Protein AF-A0A8H7GHR0-F1 (afdb_monomer)

Foldseek 3Di:
DDDDDDDDDDPPPDDPDDPDPPPPPPDPVLVVVLCPDPLVVLVVQQCDADPPGHHLVVLLVVLLVCQFDALQQKKQQAQAPVCNPAFRIAGDPVNLVSLVVSQVVLQVSQQVLVVLPPPPDDDTQHLCLVCLLSVVNGHHNDVQSVGLSSNSSSVSSVLSVVVSVVSSVCNSVVDPPPDCSDQPVVLCVLSVDPPQDSQNNSLSCCQRPVVNVVVADPVLVVCSVVVHGVCVSDPDDPNNCVSDDDDDHDNQGWMWGADPVRDIDTHGPVVVVVVVVVVVPPPDDDDDDDDDDDDDDDDDDDDDDDDDDDDPDDDDDDDDDDDDDDDDDDDDDDDDDDDDDDDDDDDDDDDDDDDDDDDDD

Secondary structure (DSSP, 8-state):
--------------PPPPPPP------HHHHHHHHTSHHHHHHHHHHPPPSSS--HHHHHHHHHH--S--GGGEEE---BSS-TTS-SEEE-HHHHHHHHHHHHHHHHHHHHHHHTS----S-PPPSSGGGHHHHHHH-BS-HHHHHHHHHHHHHHHHHHHHHHHHHHHHHHH-----S--SPPGGGTGGGGSTT--HHHHHHHHHHH-HHHHTTS-HHHHHHHHTT--HHHHSPPPHHHHHHSPPPPPBSSPPEEEE-TTS-EEEE--GGGHHHHHHHHSSS----------PPPP-----------------------------PPP----------------------------PPP-

Radius of gyration: 32.8 Å; Cα contacts (8 Å, |Δi|>4): 295; chains: 1; bounding box: 57×98×116 Å

pLDDT: mean 77.43, std 23.08, range [30.78, 98.38]

Nearest PDB structures (foldseek):
  7s58-assembly1_H  TM=4.139E-01  e=6.964E+00  Homo sapiens

Sequence (361 aa):
MADSSTLKNLEVELAPPLPSPRCSTRSEGEKSVYALTVMADLHRNYHLSSDQDHSLNDRVVSFLSRQSLTPMDIIDRGIDVRDLGRPPYTLKKDLLDAAEDVVSSMQTTLDTAFDMLESGSEEAYAVDPRGIMLQRLKGSKSFYDIERAYDILLGRVGRAQAVFMRYISVYRDGVELRSPSWTDPAVYEPFKAESLGFDQAVDALYGGVPTLNRRLDERAKNRLRAGESLRQIIPSPLHLKSAFSPRMPEENPIERYYNNNGARINNRPPSFALEEEREVDIQQVEPRHARIADPPITPATSDPSHRWEDSASSYRHTWAPRSGSYSAPAENSTYYSLPTVLETTFCELAGSPVFGLFSSN

Solvent-accessible surface area (backbone atoms only — not comparable to full-atom values): 23454 Å² total; per-residue (Å²): 142,80,88,91,85,84,86,77,86,78,81,80,79,77,74,77,81,76,78,74,81,78,80,74,83,71,61,77,68,61,65,61,55,50,66,77,32,70,69,40,49,52,56,44,51,36,66,42,54,55,103,88,42,76,13,57,50,54,50,46,51,57,56,57,67,59,78,68,85,55,57,57,44,38,36,35,45,35,40,30,68,85,43,78,81,56,49,23,22,27,48,37,62,74,62,44,54,49,49,52,51,47,45,51,55,50,34,55,51,34,44,58,52,40,75,70,42,90,59,95,65,94,73,59,79,68,48,54,70,92,42,53,38,61,54,30,34,69,33,22,90,39,63,56,54,33,52,51,29,48,53,53,43,48,56,30,49,59,46,46,55,55,49,45,57,44,48,53,47,29,70,74,67,67,50,73,84,87,60,83,82,60,70,60,69,75,54,50,52,67,72,70,47,93,79,64,47,68,68,60,52,51,51,42,42,41,73,54,34,67,78,55,34,67,74,44,53,74,67,46,48,52,41,46,74,71,68,46,56,61,73,80,65,55,71,70,58,66,69,51,54,69,71,58,65,92,75,70,77,27,85,76,38,54,28,37,37,30,45,100,85,67,50,80,45,78,44,72,63,70,86,56,57,66,57,64,61,56,70,70,67,73,84,74,77,72,88,75,86,74,80,89,73,86,81,85,90,76,85,89,81,90,84,90,85,85,82,84,80,86,82,80,83,80,84,84,81,91,78,84,87,82,90,72,90,79,83,82,81,89,79,88,80,84,81,81,85,74,84,88,79,88,82,85,84,85,80,88,81,81,86,76,85,81,82,81,81,86,81,90,130

Mean predicted aligned error: 14.44 Å

Structure (mmCIF, N/CA/C/O backbone):
data_AF-A0A8H7GHR0-F1
#
_entry.id   AF-A0A8H7GHR0-F1
#
loop_
_atom_site.group_PDB
_atom_site.id
_atom_site.type_symbol
_atom_site.label_atom_id
_atom_site.label_alt_id
_atom_site.label_comp_id
_atom_site.label_asym_id
_atom_site.label_entity_id
_atom_site.label_seq_id
_atom_site.pdbx_PDB_ins_code
_atom_site.Cartn_x
_atom_site.Cartn_y
_atom_site.Cartn_z
_atom_site.occupancy
_atom_site.B_iso_or_equiv
_atom_site.auth_seq_id
_atom_site.auth_comp_id
_atom_site.auth_asym_id
_atom_site.auth_atom_id
_atom_site.pdbx_PDB_model_num
ATOM 1 N N . MET A 1 1 ? 27.472 -58.875 50.958 1.00 49.94 1 MET A N 1
ATOM 2 C CA . MET A 1 1 ? 27.077 -58.229 52.225 1.00 49.94 1 MET A CA 1
ATOM 3 C C . MET A 1 1 ? 27.572 -56.794 52.171 1.00 49.94 1 MET A C 1
ATOM 5 O O . MET A 1 1 ? 28.772 -56.588 52.269 1.00 49.94 1 MET A O 1
ATOM 9 N N . ALA A 1 2 ? 26.678 -55.855 51.868 1.00 40.31 2 ALA A N 1
ATOM 10 C CA . ALA A 1 2 ? 26.874 -54.408 51.960 1.00 40.31 2 ALA A CA 1
ATOM 11 C C . ALA A 1 2 ? 25.480 -53.764 51.955 1.00 40.31 2 ALA A C 1
ATOM 13 O O . ALA A 1 2 ? 24.579 -54.254 51.271 1.00 40.31 2 ALA A O 1
ATOM 14 N N . ASP A 1 3 ? 25.323 -52.751 52.795 1.00 42.88 3 ASP A N 1
ATOM 15 C CA . ASP A 1 3 ? 24.096 -52.431 53.508 1.00 42.88 3 ASP A CA 1
ATOM 16 C C . ASP A 1 3 ? 23.024 -51.673 52.725 1.00 42.88 3 ASP A C 1
ATOM 18 O O . ASP A 1 3 ? 23.274 -50.813 51.882 1.00 42.88 3 ASP A O 1
ATOM 22 N N . SER A 1 4 ? 21.793 -52.002 53.105 1.00 51.94 4 SER A N 1
ATOM 23 C CA . SER A 1 4 ? 20.531 -51.414 52.693 1.00 51.94 4 SER A CA 1
ATOM 24 C C . SER A 1 4 ? 20.036 -50.500 53.812 1.00 51.94 4 SER A C 1
ATOM 26 O O . SER A 1 4 ? 19.427 -50.993 54.755 1.00 51.94 4 SER A O 1
ATOM 28 N N . SER A 1 5 ? 20.254 -49.185 53.720 1.00 58.59 5 SER A N 1
ATOM 29 C CA . SER A 1 5 ? 19.519 -48.210 54.547 1.00 58.59 5 SER A CA 1
ATOM 30 C C . SER A 1 5 ? 19.848 -46.765 54.176 1.00 58.59 5 SER A C 1
ATOM 32 O O . SER A 1 5 ? 20.831 -46.229 54.677 1.00 58.59 5 SER A O 1
ATOM 34 N N . THR A 1 6 ? 19.023 -46.110 53.350 1.00 54.56 6 THR A N 1
ATOM 35 C CA . THR A 1 6 ? 18.549 -44.717 53.562 1.00 54.56 6 THR A CA 1
ATOM 36 C C . THR A 1 6 ? 17.600 -44.292 52.435 1.00 54.56 6 THR A C 1
ATOM 38 O O . THR A 1 6 ? 17.985 -43.610 51.491 1.00 54.56 6 THR A O 1
ATOM 41 N N . LEU A 1 7 ? 16.323 -44.666 52.542 1.00 48.41 7 LEU A N 1
ATOM 42 C CA . LEU A 1 7 ? 15.249 -43.948 51.854 1.00 48.41 7 LEU A CA 1
ATOM 43 C C . LEU A 1 7 ? 14.717 -42.894 52.826 1.00 48.41 7 LEU A C 1
ATOM 45 O O . LEU A 1 7 ? 14.069 -43.216 53.819 1.00 48.41 7 LEU A O 1
ATOM 49 N N . LYS A 1 8 ? 15.081 -41.635 52.573 1.00 57.00 8 LYS A N 1
ATOM 50 C CA . LYS A 1 8 ? 14.538 -40.471 53.274 1.00 57.00 8 LYS A CA 1
ATOM 51 C C . LYS A 1 8 ? 13.152 -40.171 52.708 1.00 57.00 8 LYS A C 1
ATOM 53 O O . LYS A 1 8 ? 13.007 -39.974 51.505 1.00 57.00 8 LYS A O 1
ATOM 58 N N . ASN A 1 9 ? 12.168 -40.136 53.599 1.00 53.62 9 ASN A N 1
ATOM 59 C CA . ASN A 1 9 ? 10.805 -39.694 53.338 1.00 53.62 9 ASN A CA 1
ATOM 60 C C . ASN A 1 9 ? 10.813 -38.239 52.844 1.00 53.62 9 ASN A C 1
ATOM 62 O O . ASN A 1 9 ? 11.191 -37.336 53.587 1.00 53.62 9 ASN A O 1
ATOM 66 N N . LEU A 1 10 ? 10.408 -38.028 51.591 1.00 56.75 10 LEU A N 1
ATOM 67 C CA . LEU A 1 10 ? 9.971 -36.731 51.084 1.00 56.75 10 LEU A CA 1
ATOM 68 C C . LEU A 1 10 ? 8.466 -36.636 51.352 1.00 56.75 10 LEU A C 1
ATOM 70 O O . LEU A 1 10 ? 7.660 -37.197 50.611 1.00 56.75 10 LEU A O 1
ATOM 74 N N . GLU A 1 11 ? 8.097 -35.967 52.443 1.00 55.28 11 GLU A N 1
ATOM 75 C CA . GLU A 1 11 ? 6.736 -35.468 52.635 1.00 55.28 11 GLU A CA 1
ATOM 76 C C . GLU A 1 11 ? 6.472 -34.407 51.563 1.00 55.28 11 GLU A C 1
ATOM 78 O O . GLU A 1 11 ? 7.067 -33.331 51.555 1.00 55.28 11 GLU A O 1
ATOM 83 N N . VAL A 1 12 ? 5.615 -34.753 50.604 1.00 62.69 12 VAL A N 1
ATOM 84 C CA . VAL A 1 12 ? 5.095 -33.828 49.600 1.00 62.69 12 VAL A CA 1
ATOM 85 C C . VAL A 1 12 ? 4.031 -32.978 50.288 1.00 62.69 12 VAL A C 1
ATOM 87 O O . VAL A 1 12 ? 2.898 -33.413 50.483 1.00 62.69 12 VAL A O 1
ATOM 90 N N . GLU A 1 13 ? 4.425 -31.775 50.695 1.00 64.50 13 GLU A N 1
ATOM 91 C CA . GLU A 1 13 ? 3.537 -30.731 51.201 1.00 64.50 13 GLU A CA 1
ATOM 92 C C . GLU A 1 13 ? 2.567 -30.320 50.076 1.00 64.50 13 GLU A C 1
ATOM 94 O O . GLU A 1 13 ? 2.941 -29.654 49.109 1.00 64.50 13 GLU A O 1
ATOM 99 N N . LEU A 1 14 ? 1.321 -30.807 50.151 1.00 66.62 14 LEU A N 1
ATOM 100 C CA . LEU A 1 14 ? 0.255 -30.472 49.207 1.00 66.62 14 LEU A CA 1
ATOM 101 C C . LEU A 1 14 ? -0.039 -28.969 49.292 1.00 66.62 14 LEU A C 1
ATOM 103 O O . LEU A 1 14 ? -0.566 -28.484 50.294 1.00 66.62 14 LEU A O 1
ATOM 107 N N . ALA A 1 15 ? 0.274 -28.244 48.218 1.00 72.94 15 ALA A N 1
ATOM 108 C CA . ALA A 1 15 ? -0.076 -26.839 48.073 1.00 72.94 15 ALA A CA 1
ATOM 109 C C . ALA A 1 15 ? -1.597 -26.628 48.256 1.00 72.94 15 ALA A C 1
ATOM 111 O O . ALA A 1 15 ? -2.392 -27.448 47.780 1.00 72.94 15 ALA A O 1
ATOM 112 N N . PRO A 1 16 ? -2.023 -25.542 48.928 1.00 76.38 16 PRO A N 1
ATOM 113 C CA . PRO A 1 16 ? -3.434 -25.260 49.154 1.00 76.38 16 PRO A CA 1
ATOM 114 C C . PRO A 1 16 ? -4.187 -25.122 47.819 1.00 76.38 16 PRO A C 1
ATOM 116 O O . PRO A 1 16 ? -3.632 -24.587 46.854 1.00 76.38 16 PRO A O 1
ATOM 119 N N . PRO A 1 17 ? -5.449 -25.587 47.746 1.00 74.81 17 PRO A N 1
ATOM 120 C CA . PRO A 1 17 ? -6.245 -25.517 46.530 1.00 74.81 17 PRO A CA 1
ATOM 121 C C . PRO A 1 17 ? -6.371 -24.062 46.077 1.00 74.81 17 PRO A C 1
ATOM 123 O O . PRO A 1 17 ? -6.768 -23.186 46.850 1.00 74.81 17 PRO A O 1
ATOM 126 N N . LEU A 1 18 ? -6.012 -23.815 44.815 1.00 77.62 18 LEU A N 1
ATOM 127 C CA . LEU A 1 18 ? -6.147 -22.505 44.190 1.00 77.62 18 LEU A CA 1
ATOM 128 C C . LEU A 1 18 ? -7.600 -22.022 44.336 1.00 77.62 18 LEU A C 1
ATOM 130 O O . LEU A 1 18 ? -8.525 -22.804 44.097 1.00 77.62 18 LEU A O 1
ATOM 134 N N . PRO A 1 19 ? -7.822 -20.755 44.730 1.00 72.50 19 PRO A N 1
ATOM 135 C CA . PRO A 1 19 ? -9.163 -20.215 44.863 1.00 72.50 19 PRO A CA 1
ATOM 136 C C . PRO A 1 19 ? -9.881 -20.326 43.519 1.00 72.50 19 PRO A C 1
ATOM 138 O O . PRO A 1 19 ? -9.361 -19.881 42.493 1.00 72.50 19 PRO A O 1
ATOM 141 N N . SER A 1 20 ? -11.075 -20.924 43.534 1.00 72.38 20 SER A N 1
ATOM 142 C CA . SER A 1 20 ? -11.920 -21.057 42.351 1.00 72.38 20 SER A CA 1
ATOM 143 C C . SER A 1 20 ? -12.050 -19.697 41.656 1.00 72.38 20 SER A C 1
ATOM 145 O O . SER A 1 20 ? -12.325 -18.702 42.341 1.00 72.38 20 SER A O 1
ATOM 147 N N . PRO A 1 21 ? -11.852 -19.620 40.326 1.00 65.56 21 PRO A N 1
ATOM 148 C CA . PRO A 1 21 ? -11.960 -18.367 39.596 1.00 65.56 21 PRO A CA 1
ATOM 149 C C . PRO A 1 21 ? -13.335 -17.765 39.878 1.00 65.56 21 PRO A C 1
ATOM 151 O O . PRO A 1 21 ? -14.366 -18.378 39.596 1.00 65.56 21 PRO A O 1
ATOM 154 N N . ARG A 1 22 ? -13.347 -16.582 40.505 1.00 55.72 22 ARG A N 1
ATOM 155 C CA . ARG A 1 22 ? -14.578 -15.843 40.783 1.00 55.72 22 ARG A CA 1
ATOM 156 C C . ARG A 1 22 ? -15.251 -15.584 39.444 1.00 55.72 22 ARG A C 1
ATOM 158 O O . ARG A 1 22 ? -14.764 -14.782 38.650 1.00 55.72 22 ARG A O 1
ATOM 165 N N . CYS A 1 23 ? -16.342 -16.299 39.192 1.00 48.44 23 CYS A N 1
ATOM 166 C CA . CYS A 1 23 ? -17.194 -16.076 38.040 1.00 48.44 23 CYS A CA 1
ATOM 167 C C . CYS A 1 23 ? -17.790 -14.674 38.205 1.00 48.44 23 CYS A C 1
ATOM 169 O O . CYS A 1 23 ? -18.690 -14.453 39.012 1.00 48.44 23 CYS A O 1
ATOM 171 N N . SER A 1 24 ? -17.177 -13.703 37.532 1.00 55.28 24 SER A N 1
ATOM 172 C CA . SER A 1 24 ? -17.648 -12.329 37.473 1.00 55.28 24 SER A CA 1
ATOM 173 C C . SER A 1 24 ? -19.034 -12.343 36.841 1.00 55.28 24 SER A C 1
ATOM 175 O O . SER A 1 24 ? -19.175 -12.587 35.642 1.00 55.28 24 SER A O 1
ATOM 177 N N . THR A 1 25 ? -20.063 -12.096 37.647 1.00 52.25 25 THR A N 1
ATOM 178 C CA . THR A 1 25 ? -21.410 -11.761 37.182 1.00 52.25 25 THR A CA 1
ATOM 179 C C . THR A 1 25 ? -21.362 -10.357 36.576 1.00 52.25 25 THR A C 1
ATOM 181 O O . THR A 1 25 ? -21.858 -9.392 37.155 1.00 52.25 25 THR A O 1
ATOM 184 N N . ARG A 1 26 ? -20.671 -10.214 35.442 1.00 53.09 26 ARG A N 1
ATOM 185 C CA . ARG A 1 26 ? -20.663 -8.985 34.649 1.00 53.09 26 ARG A CA 1
ATOM 186 C C . ARG A 1 26 ? -22.063 -8.854 34.051 1.00 53.09 26 ARG A C 1
ATOM 188 O O . ARG A 1 26 ? -22.519 -9.766 33.363 1.00 53.09 26 ARG A O 1
ATOM 195 N N . SER A 1 27 ? -22.759 -7.783 34.422 1.00 53.62 27 SER A N 1
ATOM 196 C CA . SER A 1 27 ? -24.195 -7.617 34.200 1.00 53.62 27 SER A CA 1
ATOM 197 C C . SER A 1 27 ? -24.566 -7.767 32.719 1.00 53.62 27 SER A C 1
ATOM 199 O O . SER A 1 27 ? -23.938 -7.179 31.839 1.00 53.62 27 SER A O 1
ATOM 201 N N . GLU A 1 28 ? -25.600 -8.552 32.420 1.00 56.69 28 GLU A N 1
ATOM 202 C CA . GLU A 1 28 ? -26.120 -8.705 31.053 1.00 56.69 28 GLU A CA 1
ATOM 203 C C . GLU A 1 28 ? -26.659 -7.381 30.475 1.00 56.69 28 GLU A C 1
ATOM 205 O O . GLU A 1 28 ? -26.733 -7.228 29.256 1.00 56.69 28 GLU A O 1
ATOM 210 N N . GLY A 1 29 ? -26.946 -6.391 31.332 1.00 60.38 29 GLY A N 1
ATOM 211 C CA . GLY A 1 29 ? -27.416 -5.062 30.938 1.00 60.38 29 GLY A CA 1
ATOM 212 C C . GLY A 1 29 ? -26.405 -4.247 30.123 1.00 60.38 29 GLY A C 1
ATOM 213 O O . GLY A 1 29 ? -26.806 -3.542 29.203 1.00 60.38 29 GLY A O 1
ATOM 214 N N . GLU A 1 30 ? -25.098 -4.381 30.374 1.00 60.69 30 GLU A N 1
ATOM 215 C CA . GLU A 1 30 ? -24.066 -3.600 29.661 1.00 60.69 30 GLU A CA 1
ATOM 216 C C . GLU A 1 30 ? -23.875 -4.048 28.203 1.00 60.69 30 GLU A C 1
ATOM 218 O O . GLU A 1 30 ? -23.633 -3.226 27.318 1.00 60.69 30 GLU A O 1
ATOM 223 N N . LYS A 1 31 ? -24.046 -5.346 27.908 1.00 63.62 31 LYS A N 1
ATOM 224 C CA . LYS A 1 31 ? -23.911 -5.877 26.537 1.00 63.62 31 LYS A CA 1
ATOM 225 C C . LYS A 1 31 ? -25.009 -5.361 25.604 1.00 63.62 31 LYS A C 1
ATOM 227 O O . LYS A 1 31 ? -24.761 -5.189 24.412 1.00 63.62 31 LYS A O 1
ATOM 232 N N . SER A 1 32 ? -26.195 -5.085 26.149 1.00 67.50 32 SER A N 1
ATOM 233 C CA . SER A 1 32 ? -27.311 -4.518 25.389 1.00 67.50 32 SER A CA 1
ATOM 234 C C . SER A 1 32 ? -27.055 -3.073 24.956 1.00 67.50 32 SER A C 1
ATOM 236 O O . SER A 1 32 ? -27.596 -2.655 23.936 1.00 67.50 32 SER A O 1
ATOM 238 N N . VAL A 1 33 ? -26.247 -2.310 25.701 1.00 85.12 33 VAL A N 1
ATOM 239 C CA . VAL A 1 33 ? -25.999 -0.893 25.396 1.00 85.12 33 VAL A CA 1
ATOM 240 C C . VAL A 1 33 ? -25.075 -0.755 24.191 1.00 85.12 33 VAL A C 1
ATOM 242 O O . VAL A 1 33 ? -25.398 -0.004 23.277 1.00 85.12 33 VAL A O 1
ATOM 245 N N . TYR A 1 34 ? -23.984 -1.531 24.125 1.00 89.31 34 TYR A N 1
ATOM 246 C CA . TYR A 1 34 ? -23.051 -1.482 22.990 1.00 89.31 34 TYR A CA 1
ATOM 247 C C . TYR A 1 34 ? -23.744 -1.790 21.662 1.00 89.31 34 TYR A C 1
ATOM 249 O O . TYR A 1 34 ? -23.517 -1.077 20.690 1.00 89.31 34 TYR A O 1
ATOM 257 N N . ALA A 1 35 ? -24.610 -2.808 21.617 1.00 91.31 35 ALA A N 1
ATOM 258 C CA . ALA A 1 35 ? -25.267 -3.246 20.384 1.00 91.31 35 ALA A CA 1
ATOM 259 C C . ALA A 1 35 ? -26.042 -2.124 19.669 1.00 91.31 35 ALA A C 1
ATOM 261 O O . ALA A 1 35 ? -26.171 -2.179 18.450 1.00 91.31 35 ALA A O 1
ATOM 262 N N . LEU A 1 36 ? -26.508 -1.112 20.408 1.00 93.50 36 LEU A N 1
ATOM 263 C CA . LEU A 1 36 ? -27.270 0.032 19.900 1.00 93.50 36 LEU A CA 1
ATOM 264 C C . LEU A 1 36 ? -26.395 1.255 19.560 1.00 93.50 36 LEU A C 1
ATOM 266 O O . LEU A 1 36 ? -26.925 2.309 19.223 1.00 93.50 36 LEU A O 1
ATOM 270 N N . THR A 1 37 ? -25.070 1.149 19.687 1.00 95.06 37 THR A N 1
ATOM 271 C CA . THR A 1 37 ? -24.136 2.253 19.414 1.00 95.06 37 THR A CA 1
ATOM 272 C C . THR A 1 37 ? -23.699 2.294 17.953 1.00 95.06 37 THR A C 1
ATOM 274 O O . THR A 1 37 ? -23.614 1.262 17.286 1.00 95.06 37 THR A O 1
ATOM 277 N N . VAL A 1 38 ? -23.296 3.482 17.491 1.00 95.75 38 VAL A N 1
ATOM 278 C CA . VAL A 1 38 ? -22.744 3.673 16.139 1.00 95.75 38 VAL A CA 1
ATOM 279 C C . VAL A 1 38 ? -21.464 2.852 15.931 1.00 95.75 38 VAL A C 1
ATOM 281 O O . VAL A 1 38 ? -21.242 2.318 14.849 1.00 95.75 38 VAL A O 1
ATOM 284 N N . MET A 1 39 ? -20.652 2.656 16.977 1.00 96.06 39 MET A N 1
ATOM 285 C CA . MET A 1 39 ? -19.475 1.781 16.917 1.00 96.06 39 MET A CA 1
ATOM 286 C C . MET A 1 39 ? -19.864 0.315 16.659 1.00 96.06 39 MET A C 1
ATOM 288 O O . MET A 1 39 ? -19.162 -0.398 15.941 1.00 96.06 39 MET A O 1
ATOM 292 N N . ALA A 1 40 ? -20.982 -0.160 17.220 1.00 96.19 40 ALA A N 1
ATOM 293 C CA . ALA A 1 40 ? -21.483 -1.502 16.934 1.00 96.19 40 ALA A CA 1
ATOM 294 C C . ALA A 1 40 ? -22.076 -1.625 15.528 1.00 96.19 40 ALA A C 1
ATOM 296 O O . ALA A 1 40 ? -21.934 -2.683 14.918 1.00 96.19 40 ALA A O 1
ATOM 297 N N . ASP A 1 41 ? -22.718 -0.578 15.005 1.00 96.75 41 ASP A N 1
ATOM 298 C CA . ASP A 1 41 ? -23.144 -0.534 13.600 1.00 96.75 41 ASP A CA 1
ATOM 299 C C . ASP A 1 41 ? -21.936 -0.564 12.658 1.00 96.75 41 ASP A C 1
ATOM 301 O O . ASP A 1 41 ? -21.905 -1.363 11.728 1.00 96.75 41 ASP A O 1
ATOM 305 N N . LEU A 1 42 ? -20.897 0.226 12.939 1.00 96.94 42 LEU A N 1
ATOM 306 C CA . LEU A 1 42 ? -19.658 0.248 12.161 1.00 96.94 42 LEU A CA 1
ATOM 307 C C . LEU A 1 42 ? -18.962 -1.119 12.159 1.00 96.94 42 LEU A C 1
ATOM 309 O O . LEU A 1 42 ? -18.565 -1.618 11.108 1.00 96.94 42 LEU A O 1
ATOM 313 N N . HIS A 1 43 ? -18.858 -1.761 13.325 1.00 97.25 43 HIS A N 1
ATOM 314 C CA . HIS A 1 43 ? -18.305 -3.109 13.444 1.00 97.25 43 HIS A CA 1
ATOM 315 C C . HIS A 1 43 ? -19.148 -4.150 12.693 1.00 97.25 43 HIS A C 1
ATOM 317 O O . HIS A 1 43 ? -18.594 -5.036 12.044 1.00 97.25 43 HIS A O 1
ATOM 323 N N . ARG A 1 44 ? -20.481 -4.036 12.724 1.00 96.31 44 ARG A N 1
ATOM 324 C CA . ARG A 1 44 ? -21.361 -4.886 11.914 1.00 96.31 44 ARG A CA 1
ATOM 325 C C . ARG A 1 44 ? -21.134 -4.648 10.424 1.00 96.31 44 ARG A C 1
ATOM 327 O O . ARG A 1 44 ? -20.885 -5.611 9.714 1.00 96.31 44 ARG A O 1
ATOM 334 N N . ASN A 1 45 ? -21.121 -3.401 9.964 1.00 95.56 45 ASN A N 1
ATOM 335 C CA . ASN A 1 45 ? -20.883 -3.045 8.560 1.00 95.56 45 ASN A CA 1
ATOM 336 C C . ASN A 1 45 ? -19.514 -3.516 8.051 1.00 95.56 45 ASN A C 1
ATOM 338 O O . ASN A 1 45 ? -19.383 -3.878 6.888 1.00 95.56 45 ASN A O 1
ATOM 342 N N . TYR A 1 46 ? -18.502 -3.572 8.919 1.00 96.94 46 TYR A N 1
ATOM 343 C CA . TYR A 1 46 ? -17.204 -4.150 8.577 1.00 96.94 46 TYR A CA 1
ATOM 344 C C . TYR A 1 46 ? -17.300 -5.638 8.181 1.00 96.94 46 TYR A C 1
ATOM 346 O O . TYR A 1 46 ? -16.579 -6.085 7.287 1.00 96.94 46 TYR A O 1
ATOM 354 N N . HIS A 1 47 ? -18.201 -6.393 8.820 1.00 97.06 47 HIS A N 1
ATOM 355 C CA . HIS A 1 47 ? -18.403 -7.830 8.597 1.00 97.06 47 HIS A CA 1
ATOM 356 C C . HIS A 1 47 ? -19.573 -8.177 7.671 1.00 97.06 47 HIS A C 1
ATOM 358 O O . HIS A 1 47 ? -19.610 -9.283 7.137 1.00 97.06 47 HIS A O 1
ATOM 364 N N . LEU A 1 48 ? -20.536 -7.277 7.492 1.00 94.25 48 LEU A N 1
ATOM 365 C CA . LEU A 1 48 ? -21.690 -7.504 6.633 1.00 94.25 48 LEU A CA 1
ATOM 366 C C . LEU A 1 48 ? -21.331 -7.195 5.178 1.00 94.25 48 LEU A C 1
ATOM 368 O O . LEU A 1 48 ? -20.740 -6.164 4.865 1.00 94.25 48 LEU A O 1
ATOM 372 N N . SER A 1 49 ? -21.694 -8.109 4.284 1.00 84.25 49 SER A N 1
ATOM 373 C CA . SER A 1 49 ? -21.704 -7.872 2.843 1.00 84.25 49 SER A CA 1
ATOM 374 C C . SER A 1 49 ? -22.907 -7.005 2.474 1.00 84.25 49 SER A C 1
ATOM 376 O O . SER A 1 49 ? -23.996 -7.213 3.015 1.00 84.25 49 SER A O 1
ATOM 378 N N . SER A 1 50 ? -22.736 -6.072 1.535 1.00 81.19 50 SER A N 1
ATOM 379 C CA . SER A 1 50 ? -23.891 -5.515 0.822 1.00 81.19 50 SER A CA 1
ATOM 380 C C . SER A 1 50 ? -24.407 -6.583 -0.156 1.00 81.19 50 SER A C 1
ATOM 382 O O . SER A 1 50 ? -23.677 -7.513 -0.497 1.00 81.19 50 SER A O 1
ATOM 384 N N . ASP A 1 51 ? -25.651 -6.482 -0.626 1.00 69.06 51 ASP A N 1
ATOM 385 C CA . ASP A 1 51 ? -26.262 -7.506 -1.495 1.00 69.06 51 ASP A CA 1
ATOM 386 C C . ASP A 1 51 ? -25.488 -7.779 -2.806 1.00 69.06 51 ASP A C 1
ATOM 388 O O . ASP A 1 51 ? -25.761 -8.778 -3.474 1.00 69.06 51 ASP A O 1
ATOM 392 N N . GLN A 1 52 ? -24.528 -6.922 -3.185 1.00 69.69 52 GLN A N 1
ATOM 393 C CA . GLN A 1 52 ? -23.666 -7.123 -4.358 1.00 69.69 52 GLN A CA 1
ATOM 394 C C . GLN A 1 52 ? -22.158 -7.065 -4.077 1.00 69.69 52 GLN A C 1
ATOM 396 O O . GLN A 1 52 ? -21.389 -7.513 -4.928 1.00 69.69 52 GLN A O 1
ATOM 401 N N . ASP A 1 53 ? -21.727 -6.608 -2.898 1.00 83.81 53 ASP A N 1
ATOM 402 C CA . ASP A 1 53 ? -20.309 -6.465 -2.569 1.00 83.81 53 ASP A CA 1
ATOM 403 C C . ASP A 1 53 ? -19.911 -7.344 -1.382 1.00 83.81 53 ASP A C 1
ATOM 405 O O . ASP A 1 53 ? -20.591 -7.420 -0.356 1.00 83.81 53 ASP A O 1
ATOM 409 N N . HIS A 1 54 ? -18.740 -7.971 -1.494 1.00 93.44 54 HIS A N 1
ATOM 410 C CA . HIS A 1 54 ? -18.089 -8.635 -0.368 1.00 93.44 54 HIS A CA 1
ATOM 411 C C . HIS A 1 54 ? -17.921 -7.670 0.816 1.00 93.44 54 HIS A C 1
ATOM 413 O O . HIS A 1 54 ? -17.644 -6.479 0.627 1.00 93.44 54 HIS A O 1
ATOM 419 N N . SER A 1 55 ? -18.034 -8.188 2.046 1.00 96.44 55 SER A N 1
ATOM 420 C CA . SER A 1 55 ? -17.808 -7.373 3.245 1.00 96.44 55 SER A CA 1
ATOM 421 C C . SER A 1 55 ? -16.417 -6.728 3.206 1.00 96.44 55 SER A C 1
ATOM 423 O O . SER A 1 55 ? -15.491 -7.241 2.565 1.00 96.44 55 SER A O 1
ATOM 425 N N . LEU A 1 56 ? -16.234 -5.590 3.883 1.00 97.00 56 LEU A N 1
ATOM 426 C CA . LEU A 1 56 ? -14.907 -4.965 3.950 1.00 97.00 56 LEU A CA 1
ATOM 427 C C . LEU A 1 56 ? -13.879 -5.927 4.565 1.00 97.00 56 LEU A C 1
ATOM 429 O O . LEU A 1 56 ? -12.755 -6.017 4.074 1.00 97.00 56 LEU A O 1
ATOM 433 N N . ASN A 1 57 ? -14.275 -6.700 5.577 1.00 97.56 57 ASN A N 1
ATOM 434 C CA . ASN A 1 57 ? -13.448 -7.759 6.139 1.00 97.56 57 ASN A CA 1
ATOM 435 C C . ASN A 1 57 ? -13.017 -8.791 5.084 1.00 97.56 57 ASN A C 1
ATOM 437 O O . ASN A 1 57 ? -11.832 -9.100 4.997 1.00 97.56 57 ASN A O 1
ATOM 441 N N . ASP A 1 58 ? -13.937 -9.291 4.256 1.00 97.38 58 ASP A N 1
ATOM 442 C CA . ASP A 1 58 ? -13.611 -10.286 3.227 1.00 97.38 58 ASP A CA 1
ATOM 443 C C . ASP A 1 58 ? -12.683 -9.713 2.155 1.00 97.38 58 ASP A C 1
ATOM 445 O O . ASP A 1 58 ? -11.739 -10.382 1.734 1.00 97.38 58 ASP A O 1
ATOM 449 N N . ARG A 1 59 ? -12.897 -8.455 1.750 1.00 97.25 59 ARG A N 1
ATOM 450 C CA . ARG A 1 59 ? -12.011 -7.749 0.810 1.00 97.25 59 ARG A CA 1
ATOM 451 C C . ARG A 1 59 ? -10.610 -7.569 1.390 1.00 97.25 59 ARG A C 1
ATOM 453 O O . ARG A 1 59 ? -9.630 -7.861 0.708 1.00 97.25 59 ARG A O 1
ATOM 460 N N . VAL A 1 60 ? -10.503 -7.174 2.660 1.00 97.75 60 VAL A N 1
ATOM 461 C CA . VAL A 1 60 ? -9.225 -7.074 3.384 1.00 97.75 60 VAL A CA 1
ATOM 462 C C . VAL A 1 60 ? -8.537 -8.435 3.465 1.00 97.75 60 VAL A C 1
ATOM 464 O O . VAL A 1 60 ? -7.362 -8.539 3.129 1.00 97.75 60 VAL A O 1
ATOM 467 N N . VAL A 1 61 ? -9.249 -9.491 3.863 1.00 97.50 61 VAL A N 1
ATOM 468 C CA . VAL A 1 61 ? -8.693 -10.851 3.966 1.00 97.50 61 VAL A CA 1
ATOM 469 C C . VAL A 1 61 ? -8.243 -11.365 2.598 1.00 97.50 61 VAL A C 1
ATOM 471 O O . VAL A 1 61 ? -7.136 -11.890 2.476 1.00 97.50 61 VAL A O 1
ATOM 474 N N . SER A 1 62 ? -9.053 -11.165 1.558 1.00 97.00 62 SER A N 1
ATOM 475 C CA . SER A 1 62 ? -8.711 -11.486 0.170 1.00 97.00 62 SER A CA 1
ATOM 476 C C . SER A 1 62 ? -7.442 -10.753 -0.272 1.00 97.00 62 SER A C 1
ATOM 478 O O . SER A 1 62 ? -6.501 -11.385 -0.757 1.00 97.00 62 SER A O 1
ATOM 480 N N . PHE A 1 63 ? -7.346 -9.447 -0.014 1.00 97.44 63 PHE A N 1
ATOM 481 C CA . PHE A 1 63 ? -6.163 -8.652 -0.333 1.00 97.44 63 PHE A CA 1
ATOM 482 C C . PHE A 1 63 ? -4.915 -9.141 0.421 1.00 97.44 63 PHE A C 1
ATOM 484 O O . PHE A 1 63 ? -3.869 -9.365 -0.187 1.00 97.44 63 PHE A O 1
ATOM 491 N N . LEU A 1 64 ? -5.036 -9.406 1.725 1.00 97.38 64 LEU A N 1
ATOM 492 C CA . LEU A 1 64 ? -3.945 -9.909 2.566 1.00 97.38 64 LEU A CA 1
ATOM 493 C C . LEU A 1 64 ? -3.517 -11.343 2.224 1.00 97.38 64 LEU A C 1
ATOM 495 O O . LEU A 1 64 ? -2.365 -11.710 2.467 1.00 97.38 64 LEU A O 1
ATOM 499 N N . SER A 1 65 ? -4.403 -12.152 1.634 1.00 97.38 65 SER A N 1
ATOM 500 C CA . SER A 1 65 ? -4.062 -13.506 1.177 1.00 97.38 65 SER A CA 1
ATOM 501 C C . SER A 1 65 ? -3.002 -13.495 0.066 1.00 97.38 65 SER A C 1
ATOM 503 O O . SER A 1 65 ? -2.230 -14.446 -0.083 1.00 97.38 65 SER A O 1
ATOM 505 N N . ARG A 1 66 ? -2.896 -12.385 -0.676 1.00 95.50 66 ARG A N 1
ATOM 506 C CA . ARG A 1 66 ? -1.929 -12.188 -1.759 1.00 95.50 66 ARG A CA 1
ATOM 507 C C . ARG A 1 66 ? -0.605 -11.653 -1.218 1.00 95.50 66 ARG A C 1
ATOM 509 O O . ARG A 1 66 ? -0.252 -10.501 -1.450 1.00 95.50 66 ARG A O 1
ATOM 516 N N . GLN A 1 67 ? 0.143 -12.512 -0.527 1.00 94.44 67 GLN A N 1
ATOM 517 C CA . GLN A 1 67 ? 1.352 -12.140 0.227 1.00 94.44 67 GLN A CA 1
ATOM 518 C C . GLN A 1 67 ? 2.494 -11.533 -0.605 1.00 94.44 67 GLN A C 1
ATOM 520 O O . GLN A 1 67 ? 3.360 -10.863 -0.051 1.00 94.44 67 GLN A O 1
ATOM 525 N N . SER A 1 68 ? 2.549 -11.786 -1.916 1.00 96.12 68 SER A N 1
ATOM 526 C CA . SER A 1 68 ? 3.616 -11.265 -2.777 1.00 96.12 68 SER A CA 1
ATOM 527 C C . SER A 1 68 ? 3.135 -11.042 -4.205 1.00 96.12 68 SER A C 1
ATOM 529 O O . SER A 1 68 ? 2.192 -11.692 -4.660 1.00 96.12 68 SER A O 1
ATOM 531 N N . LEU A 1 69 ? 3.800 -10.125 -4.913 1.00 97.44 69 LEU A N 1
ATOM 532 C CA . LEU A 1 69 ? 3.548 -9.898 -6.331 1.00 97.44 69 LEU A CA 1
ATOM 533 C C . LEU A 1 69 ? 4.191 -10.987 -7.187 1.00 97.44 69 LEU A C 1
ATOM 535 O O . LEU A 1 69 ? 5.346 -11.389 -6.992 1.00 97.44 69 LEU A O 1
ATOM 539 N N . THR A 1 70 ? 3.447 -11.401 -8.203 1.00 97.38 70 THR A N 1
ATOM 540 C CA . THR A 1 70 ? 3.929 -12.257 -9.283 1.00 97.38 70 THR A CA 1
ATOM 541 C C . THR A 1 70 ? 4.210 -11.416 -10.534 1.00 97.38 70 THR A C 1
ATOM 543 O O . THR A 1 70 ? 3.734 -10.284 -10.643 1.00 97.38 70 THR A O 1
ATOM 546 N N . PRO A 1 71 ? 4.938 -11.942 -11.538 1.00 97.62 71 PRO A N 1
ATOM 547 C CA . PRO A 1 71 ? 5.110 -11.238 -12.808 1.00 97.62 71 PRO A CA 1
ATOM 548 C C . PRO A 1 71 ? 3.782 -10.950 -13.514 1.00 97.62 71 PRO A C 1
ATOM 550 O O . PRO A 1 71 ? 3.685 -9.999 -14.283 1.00 97.62 71 PRO A O 1
ATOM 553 N N . MET A 1 72 ? 2.747 -11.749 -13.238 1.00 97.56 72 MET A N 1
ATOM 554 C CA . MET A 1 72 ? 1.405 -11.543 -13.777 1.00 97.56 72 MET A CA 1
ATOM 555 C C . MET A 1 72 ? 0.738 -10.297 -13.214 1.00 97.56 72 MET A C 1
ATOM 557 O O . MET A 1 72 ? -0.214 -9.836 -13.821 1.00 97.56 72 MET A O 1
ATOM 561 N N . ASP A 1 73 ? 1.212 -9.734 -12.110 1.00 98.00 73 ASP A N 1
ATOM 562 C CA . ASP A 1 73 ? 0.571 -8.589 -11.463 1.00 98.00 73 ASP A CA 1
ATOM 563 C C . ASP A 1 73 ? 1.121 -7.243 -11.940 1.00 98.00 73 ASP A C 1
ATOM 565 O O . ASP A 1 73 ? 0.539 -6.203 -11.644 1.00 98.00 73 ASP A O 1
ATOM 569 N N . ILE A 1 74 ? 2.224 -7.251 -12.693 1.00 98.19 74 ILE A N 1
ATOM 570 C CA . ILE A 1 74 ? 2.947 -6.050 -13.116 1.00 98.19 74 ILE A CA 1
ATOM 571 C C . ILE A 1 74 ? 2.902 -5.934 -14.642 1.00 98.19 74 ILE A C 1
ATOM 573 O O . ILE A 1 74 ? 3.118 -6.905 -15.369 1.00 98.19 74 ILE A O 1
ATOM 577 N N . ILE A 1 75 ? 2.645 -4.721 -15.124 1.00 98.00 75 ILE A N 1
ATOM 578 C CA . ILE A 1 75 ? 2.723 -4.357 -16.539 1.00 98.00 75 ILE A CA 1
ATOM 579 C C . ILE A 1 75 ? 4.008 -3.550 -16.749 1.00 98.00 75 ILE A C 1
ATOM 581 O O . ILE A 1 75 ? 4.219 -2.524 -16.099 1.00 98.00 75 ILE A O 1
ATOM 585 N N . ASP A 1 76 ? 4.852 -4.007 -17.673 1.00 97.81 76 ASP A N 1
ATOM 586 C CA . ASP A 1 76 ? 6.039 -3.302 -18.163 1.00 97.81 76 ASP A CA 1
ATOM 587 C C . ASP A 1 76 ? 5.678 -2.556 -19.454 1.00 97.81 76 ASP A C 1
ATOM 589 O O . ASP A 1 76 ? 5.620 -3.129 -20.539 1.00 97.81 76 ASP A O 1
ATOM 593 N N . ARG A 1 77 ? 5.426 -1.257 -19.329 1.00 96.88 77 ARG A N 1
ATOM 594 C CA . ARG A 1 77 ? 5.103 -0.324 -20.413 1.00 96.88 77 ARG A CA 1
ATOM 595 C C . ARG A 1 77 ? 6.313 0.067 -21.265 1.00 96.88 77 ARG A C 1
ATOM 597 O O . ARG A 1 77 ? 6.129 0.767 -22.251 1.00 96.88 77 ARG A O 1
ATOM 604 N N . GLY A 1 78 ? 7.521 -0.371 -20.906 1.00 96.38 78 GLY A N 1
ATOM 605 C CA . GLY A 1 78 ? 8.774 0.059 -21.519 1.00 96.38 78 GLY A CA 1
ATOM 606 C C . GLY A 1 78 ? 9.141 1.510 -21.207 1.00 96.38 78 GLY A C 1
ATOM 607 O O . GLY A 1 78 ? 8.426 2.218 -20.503 1.00 96.38 78 GLY A O 1
ATOM 608 N N . ILE A 1 79 ? 10.307 1.934 -21.694 1.00 96.50 79 ILE A N 1
ATOM 609 C CA . ILE A 1 79 ? 10.822 3.293 -21.500 1.00 96.50 79 ILE A CA 1
ATOM 610 C C . ILE A 1 79 ? 10.591 4.057 -22.798 1.00 96.50 79 ILE A C 1
ATOM 612 O O . ILE A 1 79 ? 11.256 3.767 -23.787 1.00 96.50 79 ILE A O 1
ATOM 616 N N . ASP A 1 80 ? 9.665 5.010 -22.787 1.00 95.31 80 ASP A N 1
ATOM 617 C CA . ASP A 1 80 ? 9.353 5.843 -23.948 1.00 95.31 80 ASP A CA 1
ATOM 618 C C . ASP A 1 80 ? 10.316 7.038 -24.023 1.00 95.31 80 ASP A C 1
ATOM 620 O O . ASP A 1 80 ? 10.371 7.856 -23.104 1.00 95.31 80 ASP A O 1
ATOM 624 N N . VAL A 1 81 ? 11.091 7.160 -25.103 1.00 95.94 81 VAL A N 1
ATOM 625 C CA . VAL A 1 81 ? 11.968 8.333 -25.314 1.00 95.94 81 VAL A CA 1
ATOM 626 C C . VAL A 1 81 ? 11.184 9.624 -25.552 1.00 95.94 81 VAL A C 1
ATOM 628 O O . VAL A 1 81 ? 11.721 10.704 -25.309 1.00 95.94 81 VAL A O 1
ATOM 631 N N . ARG A 1 82 ? 9.938 9.527 -26.034 1.00 94.25 82 ARG A N 1
ATOM 632 C CA . ARG A 1 82 ? 9.066 10.672 -26.324 1.00 94.25 82 ARG A CA 1
ATOM 633 C C . ARG A 1 82 ? 8.363 11.171 -25.062 1.00 94.25 82 ARG A C 1
ATOM 635 O O . ARG A 1 82 ? 8.051 12.355 -24.973 1.00 94.25 82 ARG A O 1
ATOM 642 N N . ASP A 1 83 ? 8.174 10.294 -24.074 1.00 93.94 83 ASP A N 1
ATOM 643 C CA . ASP A 1 83 ? 7.578 10.613 -22.775 1.00 93.94 83 ASP A CA 1
ATOM 644 C C . ASP A 1 83 ? 8.366 9.977 -21.617 1.00 93.94 83 ASP A C 1
ATOM 646 O O . ASP A 1 83 ? 7.973 8.973 -21.019 1.00 93.94 83 ASP A O 1
ATOM 650 N N . LEU A 1 84 ? 9.479 10.619 -21.248 1.00 91.75 84 LEU A N 1
ATOM 651 C CA . LEU A 1 84 ? 10.291 10.228 -20.087 1.00 91.75 84 LEU A CA 1
ATOM 652 C C . LEU A 1 84 ? 9.556 10.403 -18.742 1.00 91.75 84 LEU A C 1
ATOM 654 O O . LEU A 1 84 ? 10.056 9.955 -17.703 1.00 91.75 84 LEU A O 1
ATOM 658 N N . GLY A 1 85 ? 8.406 11.088 -18.740 1.00 93.56 85 GLY A N 1
ATOM 659 C CA . GLY A 1 85 ? 7.548 11.254 -17.572 1.00 93.56 85 GLY A CA 1
ATOM 660 C C . GLY A 1 85 ? 6.689 10.020 -17.297 1.00 93.56 85 GLY A C 1
ATOM 661 O O . GLY A 1 85 ? 6.379 9.744 -16.133 1.00 93.56 85 GLY A O 1
ATOM 662 N N . ARG A 1 86 ? 6.350 9.241 -18.333 1.00 94.81 86 ARG A N 1
ATOM 663 C CA . ARG A 1 86 ? 5.548 8.021 -18.204 1.00 94.81 86 ARG A CA 1
ATOM 664 C C . ARG A 1 86 ? 6.322 6.933 -17.449 1.00 94.81 86 ARG A C 1
ATOM 666 O O . ARG A 1 86 ? 7.375 6.484 -17.902 1.00 94.81 86 ARG A O 1
ATOM 673 N N . PRO A 1 87 ? 5.808 6.444 -16.308 1.00 96.44 87 PRO A N 1
ATOM 674 C CA . PRO A 1 87 ? 6.479 5.388 -15.567 1.00 96.44 87 PRO A CA 1
ATOM 675 C C . PRO A 1 87 ? 6.420 4.048 -16.332 1.00 96.44 87 PRO A C 1
ATOM 677 O O . PRO A 1 87 ? 5.325 3.634 -16.736 1.00 96.44 87 PRO A O 1
ATOM 680 N N . PRO A 1 88 ? 7.561 3.345 -16.490 1.00 97.06 88 PRO A N 1
ATOM 681 C CA . PRO A 1 88 ? 7.656 2.084 -17.224 1.00 97.06 88 PRO A CA 1
ATOM 682 C C . PRO A 1 88 ? 6.948 0.919 -16.535 1.00 97.06 88 PRO A C 1
ATOM 684 O O . PRO A 1 88 ? 6.528 -0.005 -17.214 1.00 97.06 88 PRO A O 1
ATOM 687 N N . TYR A 1 89 ? 6.794 0.924 -15.211 1.00 98.06 89 TYR A N 1
ATOM 688 C CA . TYR A 1 89 ? 6.142 -0.172 -14.491 1.00 98.06 89 TYR A CA 1
ATOM 689 C C . TYR A 1 89 ? 4.876 0.316 -13.806 1.00 98.06 89 TYR A C 1
ATOM 691 O O . TYR A 1 89 ? 4.865 1.396 -13.223 1.00 98.06 89 TYR A O 1
ATOM 699 N N . THR A 1 90 ? 3.823 -0.491 -13.841 1.00 98.19 90 THR A N 1
ATOM 700 C CA . THR A 1 90 ? 2.563 -0.243 -13.132 1.00 98.19 90 THR A CA 1
ATOM 701 C C . THR A 1 90 ? 1.972 -1.567 -12.659 1.00 98.19 90 THR A C 1
ATOM 703 O O . THR A 1 90 ? 2.291 -2.625 -13.211 1.00 98.19 90 THR A O 1
ATOM 706 N N . LEU A 1 91 ? 1.109 -1.522 -11.653 1.00 98.06 91 LEU A N 1
ATOM 707 C CA . LEU A 1 91 ? 0.319 -2.675 -11.242 1.00 98.06 91 LEU A CA 1
ATOM 708 C C . LEU A 1 91 ? -0.835 -2.915 -12.233 1.00 98.06 91 LEU A C 1
ATOM 710 O O . LEU A 1 91 ? -1.353 -1.974 -12.839 1.00 98.06 91 LEU A O 1
ATOM 714 N N . LYS A 1 92 ? -1.257 -4.171 -12.416 1.00 97.50 92 LYS A N 1
ATOM 715 C CA . LYS A 1 92 ? -2.477 -4.475 -13.177 1.00 97.50 92 LYS A CA 1
ATOM 716 C C . LYS A 1 92 ? -3.678 -3.762 -12.559 1.00 97.50 92 LYS A C 1
ATOM 718 O O . LYS A 1 92 ? -3.812 -3.727 -11.338 1.00 97.50 92 LYS A O 1
ATOM 723 N N . LYS A 1 93 ? -4.562 -3.260 -13.428 1.00 97.00 93 LYS A N 1
ATOM 724 C CA . LYS A 1 93 ? -5.723 -2.451 -13.048 1.00 97.00 93 LYS A CA 1
ATOM 725 C C . LYS A 1 93 ? -6.577 -3.125 -11.972 1.00 97.00 93 LYS A C 1
ATOM 727 O O . LYS A 1 93 ? -6.756 -2.534 -10.924 1.00 97.00 93 LYS A O 1
ATOM 732 N N . ASP A 1 94 ? -6.982 -4.377 -12.167 1.00 97.00 94 ASP A N 1
ATOM 733 C CA . ASP A 1 94 ? -7.857 -5.076 -11.212 1.00 97.00 94 ASP A CA 1
ATOM 734 C C . ASP A 1 94 ? -7.268 -5.149 -9.790 1.00 97.00 94 ASP A C 1
ATOM 736 O O . ASP A 1 94 ? -7.980 -4.995 -8.803 1.00 97.00 94 ASP A O 1
ATOM 740 N N . LEU A 1 95 ? -5.951 -5.366 -9.670 1.00 97.50 95 LEU A N 1
ATOM 741 C CA . LEU A 1 95 ? -5.278 -5.409 -8.369 1.00 97.50 95 LEU A CA 1
ATOM 742 C C . LEU A 1 95 ? -5.069 -4.005 -7.787 1.00 97.50 95 LEU A C 1
ATOM 744 O O . LEU A 1 95 ? -5.122 -3.839 -6.571 1.00 97.50 95 LEU A O 1
ATOM 748 N N . LEU A 1 96 ? -4.821 -3.009 -8.637 1.00 98.12 96 LEU A N 1
ATOM 749 C CA . LEU A 1 96 ? -4.722 -1.615 -8.218 1.00 98.12 96 LEU A CA 1
ATOM 750 C C . LEU A 1 96 ? -6.065 -1.103 -7.689 1.00 98.12 96 LEU A C 1
ATOM 752 O O . LEU A 1 96 ? -6.098 -0.579 -6.582 1.00 98.12 96 LEU A O 1
ATOM 756 N N . ASP A 1 97 ? -7.149 -1.321 -8.433 1.00 97.94 97 ASP A N 1
ATOM 757 C CA . ASP A 1 97 ? -8.509 -0.928 -8.060 1.00 97.94 97 ASP A CA 1
ATOM 758 C C . ASP A 1 97 ? -8.900 -1.594 -6.725 1.00 97.94 97 ASP A C 1
ATOM 760 O O . ASP A 1 97 ? -9.385 -0.925 -5.814 1.00 97.94 97 ASP A O 1
ATOM 764 N N . ALA A 1 98 ? -8.587 -2.886 -6.549 1.00 97.44 98 ALA A N 1
ATOM 765 C CA . ALA A 1 98 ? -8.795 -3.588 -5.279 1.00 97.44 98 ALA A CA 1
ATOM 766 C C . ALA A 1 98 ? -7.967 -3.000 -4.120 1.00 97.44 98 ALA A C 1
ATOM 768 O O . ALA A 1 98 ? -8.457 -2.903 -2.994 1.00 97.44 98 ALA A O 1
ATOM 769 N N . ALA A 1 99 ? -6.714 -2.604 -4.370 1.00 98.19 99 ALA A N 1
ATOM 770 C CA . ALA A 1 99 ? -5.875 -1.971 -3.355 1.00 98.19 99 ALA A CA 1
ATOM 771 C C . ALA A 1 99 ? -6.423 -0.592 -2.949 1.00 98.19 99 ALA A C 1
ATOM 773 O O . ALA A 1 99 ? -6.485 -0.290 -1.760 1.00 98.19 99 ALA A O 1
ATOM 774 N N . GLU A 1 100 ? -6.835 0.235 -3.914 1.00 98.38 100 GLU A N 1
ATOM 775 C CA . GLU A 1 100 ? -7.423 1.556 -3.660 1.00 98.38 100 GLU A CA 1
ATOM 776 C C . GLU A 1 100 ? -8.725 1.458 -2.864 1.00 98.38 100 GLU A C 1
ATOM 778 O O . GLU A 1 100 ? -8.913 2.184 -1.884 1.00 98.38 100 GLU A O 1
ATOM 783 N N . ASP A 1 101 ? -9.597 0.532 -3.249 1.00 97.50 101 ASP A N 1
ATOM 784 C CA . ASP A 1 101 ? -10.868 0.273 -2.583 1.00 97.50 101 ASP A CA 1
ATOM 785 C C . ASP A 1 101 ? -10.671 -0.191 -1.129 1.00 97.50 101 ASP A C 1
ATOM 787 O O . ASP A 1 101 ? -11.257 0.379 -0.205 1.00 97.50 101 ASP A O 1
ATOM 791 N N . VAL A 1 102 ? -9.774 -1.155 -0.890 1.00 97.94 102 VAL A N 1
ATOM 792 C CA . VAL A 1 102 ? -9.461 -1.630 0.468 1.00 97.94 102 VAL A CA 1
ATOM 793 C C . VAL A 1 102 ? -8.846 -0.522 1.320 1.00 97.94 102 VAL A C 1
ATOM 795 O O . VAL A 1 102 ? -9.250 -0.343 2.469 1.00 97.94 102 VAL A O 1
ATOM 798 N N . VAL A 1 103 ? -7.879 0.229 0.786 1.00 98.19 103 VAL A N 1
ATOM 799 C CA . VAL A 1 103 ? -7.192 1.297 1.529 1.00 98.19 103 VAL A CA 1
ATOM 800 C C . VAL A 1 103 ? -8.157 2.420 1.889 1.00 98.19 103 VAL A C 1
ATOM 802 O O . VAL A 1 103 ? -8.190 2.828 3.049 1.00 98.19 103 VAL A O 1
ATOM 805 N N . SER A 1 104 ? -8.954 2.893 0.930 1.00 98.06 104 SER A N 1
ATOM 806 C CA . SER A 1 104 ? -9.931 3.962 1.161 1.00 98.06 104 SER A CA 1
ATOM 807 C C . SER A 1 104 ? -11.013 3.531 2.152 1.00 98.06 104 SER A C 1
ATOM 809 O O . SER A 1 104 ? -11.221 4.211 3.154 1.00 98.06 104 SER A O 1
ATOM 811 N N . SER A 1 105 ? -11.615 2.355 1.954 1.00 97.44 105 SER A N 1
ATOM 812 C CA . SER A 1 105 ? -12.652 1.818 2.843 1.00 97.44 105 SER A CA 1
ATOM 813 C C . SER A 1 105 ? -12.138 1.586 4.271 1.00 97.44 105 SER A C 1
ATOM 815 O O . SER A 1 105 ? -12.826 1.903 5.247 1.00 97.44 105 SER A O 1
ATOM 817 N N . MET A 1 106 ? -10.913 1.061 4.420 1.00 97.81 106 MET A N 1
ATOM 818 C CA . MET A 1 106 ? -10.286 0.888 5.734 1.00 97.81 106 MET A CA 1
ATOM 819 C C . MET A 1 106 ? -9.951 2.220 6.399 1.00 97.81 106 MET A C 1
ATOM 821 O O . MET A 1 106 ? -10.151 2.336 7.606 1.00 97.81 106 MET A O 1
ATOM 825 N N . GLN A 1 107 ? -9.472 3.213 5.645 1.00 97.38 107 GLN A N 1
ATOM 826 C CA . GLN A 1 107 ? -9.192 4.543 6.185 1.00 97.38 107 GLN A CA 1
ATOM 827 C C . GLN A 1 107 ? -10.475 5.190 6.715 1.00 97.38 107 GLN A C 1
ATOM 829 O O . GLN A 1 107 ? -10.520 5.558 7.882 1.00 97.38 107 GLN A O 1
ATOM 834 N N . THR A 1 108 ? -11.553 5.208 5.922 1.00 97.25 108 THR A N 1
ATOM 835 C CA . THR A 1 108 ? -12.852 5.747 6.356 1.00 97.25 108 THR A CA 1
ATOM 836 C C . THR A 1 108 ? -13.377 5.045 7.609 1.00 97.25 108 THR A C 1
ATOM 838 O O . THR A 1 108 ? -13.876 5.697 8.525 1.00 97.25 108 THR A O 1
ATOM 841 N N . THR A 1 109 ? -13.239 3.717 7.679 1.00 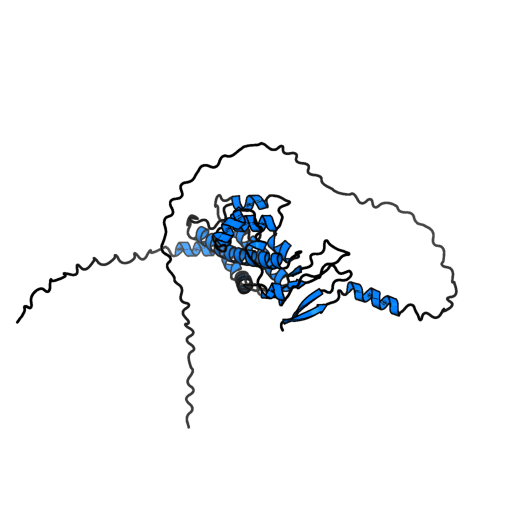96.94 109 THR A N 1
ATOM 842 C CA . THR A 1 109 ? -13.653 2.928 8.850 1.00 96.94 109 THR A CA 1
ATOM 843 C C . THR A 1 109 ? -12.835 3.293 10.091 1.00 96.94 109 THR A C 1
ATOM 845 O O . THR A 1 109 ? -13.392 3.427 11.179 1.00 96.94 109 THR A O 1
ATOM 848 N N . LEU A 1 110 ? -11.520 3.469 9.940 1.00 95.56 110 LEU A N 1
ATOM 849 C CA . LEU A 1 110 ? -10.629 3.859 11.030 1.00 95.56 110 LEU A CA 1
ATOM 850 C C . LEU A 1 110 ? -10.898 5.276 11.523 1.00 95.56 110 LEU A C 1
ATOM 852 O O . LEU A 1 110 ? -10.963 5.458 12.733 1.00 95.56 110 LEU A O 1
ATOM 856 N N . ASP A 1 111 ? -11.082 6.234 10.617 1.00 95.06 111 ASP A N 1
ATOM 857 C CA . ASP A 1 111 ? -11.383 7.628 10.956 1.00 95.06 111 ASP A CA 1
ATOM 858 C C . ASP A 1 111 ? -12.711 7.708 11.717 1.00 95.06 111 ASP A C 1
ATOM 860 O O . ASP A 1 111 ? -12.772 8.233 12.823 1.00 95.06 111 ASP A O 1
ATOM 864 N N . THR A 1 112 ? -13.750 7.044 11.197 1.00 95.81 112 THR A N 1
ATOM 865 C CA . THR A 1 112 ? -15.073 6.993 11.838 1.00 95.81 112 THR A CA 1
ATOM 866 C C . THR A 1 112 ? -15.010 6.347 13.225 1.00 95.81 112 THR A C 1
ATOM 868 O O . THR A 1 112 ? -15.646 6.816 14.166 1.00 95.81 112 THR A O 1
ATOM 871 N N . ALA A 1 113 ? -14.250 5.257 13.376 1.00 94.88 113 ALA A N 1
ATOM 872 C CA . ALA A 1 113 ? -14.065 4.606 14.670 1.00 94.88 113 ALA A CA 1
ATOM 873 C C . ALA A 1 113 ? -13.260 5.478 15.643 1.00 94.88 113 ALA A C 1
ATOM 875 O O . ALA A 1 113 ? -13.547 5.478 16.839 1.00 94.88 113 ALA A O 1
ATOM 876 N N . PHE A 1 114 ? -12.254 6.192 15.140 1.00 92.88 114 PHE A N 1
ATOM 877 C CA . PHE A 1 114 ? -11.404 7.077 15.922 1.00 92.88 114 PHE A CA 1
ATOM 878 C C . PHE A 1 114 ? -12.176 8.289 16.445 1.00 92.88 114 PHE A C 1
ATOM 880 O O . PHE A 1 114 ? -12.083 8.562 17.634 1.00 92.88 114 PHE A O 1
ATOM 887 N N . ASP A 1 115 ? -13.012 8.928 15.625 1.00 92.88 115 ASP A N 1
ATOM 888 C CA . ASP A 1 115 ? -13.842 10.076 16.028 1.00 92.88 115 ASP A CA 1
ATOM 889 C C . ASP A 1 115 ? -14.807 9.749 17.185 1.00 92.88 115 ASP A C 1
ATOM 891 O O . ASP A 1 115 ? -15.209 10.627 17.946 1.00 92.88 115 ASP A O 1
ATOM 895 N N . MET A 1 116 ? -15.188 8.475 17.340 1.00 93.69 116 MET A N 1
ATOM 896 C CA . MET A 1 116 ? -16.030 8.000 18.450 1.00 93.69 116 MET A CA 1
ATOM 897 C C . MET A 1 116 ? -15.246 7.722 19.732 1.00 93.69 116 MET A C 1
ATOM 899 O O . MET A 1 116 ? -15.838 7.603 20.807 1.00 93.69 116 MET A O 1
ATOM 903 N N . LEU A 1 117 ? -13.931 7.542 19.627 1.00 89.12 117 LEU A N 1
ATOM 904 C CA . LEU A 1 117 ? -13.060 7.470 20.781 1.00 89.12 117 LEU A CA 1
ATOM 905 C C . LEU A 1 117 ? -12.766 8.913 21.171 1.00 89.12 117 LEU A C 1
ATOM 907 O O . LEU A 1 117 ? -11.998 9.589 20.500 1.00 89.12 117 LEU A O 1
ATOM 911 N N . GLU A 1 118 ? -13.287 9.378 22.304 1.00 76.94 118 GLU A N 1
ATOM 912 C CA . GLU A 1 118 ? -12.880 10.651 22.930 1.00 76.94 118 GLU A CA 1
ATOM 913 C C . GLU A 1 118 ? -11.410 10.607 23.427 1.00 76.94 118 GLU A C 1
ATOM 915 O O . GLU A 1 118 ? -11.036 11.179 24.450 1.00 76.94 118 GLU A O 1
ATOM 920 N N . SER A 1 119 ? -10.552 9.848 22.744 1.00 64.81 119 SER A N 1
ATOM 921 C CA . SER A 1 119 ? -9.136 9.735 23.004 1.00 64.81 119 SER A CA 1
ATOM 922 C C . SER A 1 119 ? -8.475 11.044 22.602 1.00 64.81 119 SER A C 1
ATOM 924 O O . SER A 1 119 ? -8.564 11.435 21.446 1.00 64.81 119 SER A O 1
ATOM 926 N N . GLY A 1 120 ? -7.783 11.705 23.534 1.00 64.50 120 GLY A N 1
ATOM 927 C CA . GLY A 1 120 ? -7.008 12.935 23.296 1.00 64.50 120 GLY A CA 1
ATOM 928 C C . GLY A 1 120 ? -5.791 12.768 22.373 1.00 64.50 120 GLY A C 1
ATOM 929 O O . GLY A 1 120 ? -4.777 13.430 22.562 1.00 64.50 120 GLY A O 1
ATOM 930 N N . SER A 1 121 ? -5.864 11.835 21.429 1.00 69.75 121 SER A N 1
ATOM 931 C CA . SER A 1 121 ? -4.955 11.691 20.303 1.00 69.75 121 SER A CA 1
ATOM 932 C C . SER A 1 121 ? -5.301 12.691 19.223 1.00 69.75 121 SER A C 1
ATOM 934 O O . SER A 1 121 ? -6.466 13.030 19.040 1.00 69.75 121 SER A O 1
ATOM 936 N N . GLU A 1 122 ? -4.291 13.118 18.479 1.00 78.69 122 GLU A N 1
ATOM 937 C CA . GLU A 1 122 ? -4.472 14.114 17.428 1.00 78.69 122 GLU A CA 1
ATOM 938 C C . GLU A 1 122 ? -4.990 13.495 16.123 1.00 78.69 122 GLU A C 1
ATOM 940 O O . GLU A 1 122 ? -5.719 14.160 15.394 1.00 78.69 122 GLU A O 1
ATOM 945 N N . GLU A 1 123 ? -4.647 12.233 15.818 1.00 85.62 123 GLU A N 1
ATOM 946 C CA . GLU A 1 123 ? -4.934 11.633 14.506 1.00 85.62 123 GLU A CA 1
ATOM 947 C C . GLU A 1 123 ? -5.227 10.119 14.569 1.00 85.62 123 GLU A C 1
ATOM 949 O O . GLU A 1 123 ? -4.707 9.388 15.426 1.00 85.62 123 GLU A O 1
ATOM 954 N N . ALA A 1 124 ? -6.046 9.644 13.622 1.00 89.56 124 ALA A N 1
ATOM 955 C CA . ALA A 1 124 ? -6.317 8.228 13.384 1.00 89.56 124 ALA A CA 1
ATOM 956 C C . ALA A 1 124 ? -5.123 7.521 12.714 1.00 89.56 124 ALA A C 1
ATOM 958 O O . ALA A 1 124 ? -4.222 8.136 12.140 1.00 89.56 124 ALA A O 1
ATOM 959 N N . TYR A 1 125 ? -5.107 6.186 12.748 1.00 91.62 125 TYR A N 1
ATOM 960 C CA . TYR A 1 125 ? -4.086 5.422 12.027 1.00 91.62 125 TYR A CA 1
ATOM 961 C C . TYR A 1 125 ? -4.226 5.604 10.507 1.00 91.62 125 TYR A C 1
ATOM 963 O O . TYR A 1 125 ? -5.232 5.215 9.921 1.00 91.62 125 TYR A O 1
ATOM 971 N N . ALA A 1 126 ? -3.186 6.121 9.852 1.00 93.38 126 ALA A N 1
ATOM 972 C CA . ALA A 1 126 ? -3.155 6.255 8.397 1.00 93.38 126 ALA A CA 1
ATOM 973 C C . ALA A 1 126 ? -2.781 4.926 7.712 1.00 93.38 126 ALA A C 1
ATOM 975 O O . ALA A 1 126 ? -1.695 4.398 7.945 1.00 93.38 126 ALA A O 1
ATOM 976 N N . VAL A 1 127 ? -3.614 4.378 6.828 1.00 95.69 127 VAL A N 1
ATOM 977 C CA . VAL A 1 127 ? -3.313 3.128 6.100 1.00 95.69 127 VAL A CA 1
ATOM 978 C C . VAL A 1 127 ? -2.209 3.349 5.064 1.00 95.69 127 VAL A C 1
ATOM 980 O O . VAL A 1 127 ? -1.201 2.642 5.086 1.00 95.69 127 VAL A O 1
ATOM 983 N N . ASP A 1 128 ? -2.348 4.374 4.223 1.00 96.69 128 ASP A N 1
ATOM 984 C CA . ASP A 1 128 ? -1.345 4.818 3.247 1.00 96.69 128 ASP A CA 1
ATOM 985 C C . ASP A 1 128 ? -1.041 6.312 3.465 1.00 96.69 128 ASP A C 1
ATOM 987 O O . ASP A 1 128 ? -1.741 7.173 2.922 1.00 96.69 128 ASP A O 1
ATOM 991 N N . PRO A 1 129 ? -0.041 6.655 4.301 1.00 93.62 129 PRO A N 1
ATOM 992 C CA . PRO A 1 129 ? 0.306 8.041 4.590 1.00 93.62 129 PRO A CA 1
ATOM 993 C C . PRO A 1 129 ? 0.556 8.834 3.301 1.00 93.62 129 PRO A C 1
ATOM 995 O O . PRO A 1 129 ? 1.478 8.528 2.544 1.00 93.62 129 PRO A O 1
ATOM 998 N N . ARG A 1 130 ? -0.272 9.862 3.061 1.00 92.50 130 ARG A N 1
ATOM 999 C CA . ARG A 1 130 ? -0.251 10.722 1.857 1.00 92.50 130 ARG A CA 1
ATOM 1000 C C . ARG A 1 130 ? -0.490 9.990 0.525 1.00 92.50 130 ARG A C 1
ATOM 1002 O O . ARG A 1 130 ? -0.244 10.575 -0.526 1.00 92.50 130 ARG A O 1
ATOM 1009 N N . GLY A 1 131 ? -0.966 8.745 0.537 1.00 95.38 131 GLY A N 1
ATOM 1010 C CA . GLY A 1 131 ? -1.196 7.981 -0.693 1.00 95.38 131 GLY A CA 1
ATOM 1011 C C . GLY A 1 131 ? 0.092 7.583 -1.427 1.00 95.38 131 GLY A C 1
ATOM 1012 O O . GLY A 1 131 ? 0.061 7.344 -2.636 1.00 95.38 131 GLY A O 1
ATOM 1013 N N . ILE A 1 132 ? 1.241 7.577 -0.741 1.00 95.94 132 ILE A N 1
ATOM 1014 C CA . ILE A 1 132 ? 2.561 7.380 -1.356 1.00 95.94 132 ILE A CA 1
ATOM 1015 C C . ILE A 1 132 ? 2.685 5.979 -1.959 1.00 95.94 132 ILE A C 1
ATOM 1017 O O . ILE A 1 132 ? 3.281 5.814 -3.030 1.00 95.94 132 ILE A O 1
ATOM 1021 N N . MET A 1 133 ? 2.125 4.968 -1.295 1.00 97.62 133 MET A N 1
ATOM 1022 C CA . MET A 1 133 ? 2.216 3.581 -1.736 1.00 97.62 133 MET A CA 1
ATOM 1023 C C . MET A 1 133 ? 1.316 3.383 -2.951 1.00 97.62 133 MET A C 1
ATOM 1025 O O . MET A 1 133 ? 1.800 2.925 -3.984 1.00 97.62 133 MET A O 1
ATOM 1029 N N . LEU A 1 134 ? 0.051 3.806 -2.881 1.00 98.12 134 LEU A N 1
ATOM 1030 C CA . LEU A 1 134 ? -0.885 3.742 -4.005 1.00 98.12 134 LEU A CA 1
ATOM 1031 C C . LEU A 1 134 ? -0.378 4.534 -5.217 1.00 98.12 134 LEU A C 1
ATOM 1033 O O . LEU A 1 134 ? -0.420 4.033 -6.342 1.00 98.12 134 LEU A O 1
ATOM 1037 N N . GLN A 1 135 ? 0.176 5.733 -5.011 1.00 97.38 135 GLN A N 1
ATOM 1038 C CA . GLN A 1 135 ? 0.788 6.512 -6.090 1.00 97.38 135 GLN A CA 1
ATOM 1039 C C . GLN A 1 135 ? 1.944 5.748 -6.742 1.00 97.38 135 GLN A C 1
ATOM 1041 O O . GLN A 1 135 ? 2.078 5.757 -7.967 1.00 97.38 135 GLN A O 1
ATOM 1046 N N . ARG A 1 136 ? 2.766 5.054 -5.947 1.00 97.75 136 ARG A N 1
ATOM 1047 C CA . ARG A 1 136 ? 3.852 4.235 -6.487 1.00 97.75 136 ARG A CA 1
ATOM 1048 C C . ARG A 1 136 ? 3.322 3.038 -7.270 1.00 97.75 136 ARG A C 1
ATOM 1050 O O . ARG A 1 136 ? 3.856 2.766 -8.338 1.00 97.75 136 ARG A O 1
ATOM 1057 N N . LEU A 1 137 ? 2.265 2.373 -6.799 1.00 98.25 137 LEU A N 1
ATOM 1058 C CA . LEU A 1 137 ? 1.623 1.244 -7.489 1.00 98.25 137 LEU A CA 1
ATOM 1059 C C . LEU A 1 137 ? 0.994 1.646 -8.834 1.00 98.25 137 LEU A C 1
ATOM 1061 O O . LEU A 1 137 ? 1.063 0.874 -9.793 1.00 98.25 137 LEU A O 1
ATOM 1065 N N . LYS A 1 138 ? 0.462 2.872 -8.945 1.00 98.19 138 LYS A N 1
ATOM 1066 C CA . LYS A 1 138 ? -0.000 3.453 -10.222 1.00 98.19 138 LYS A CA 1
ATOM 1067 C C . LYS A 1 138 ? 1.118 3.566 -11.248 1.00 98.19 138 LYS A C 1
ATOM 1069 O O . LYS A 1 138 ? 0.871 3.442 -12.452 1.00 98.19 138 LYS A O 1
ATOM 1074 N N . GLY A 1 139 ? 2.346 3.795 -10.796 1.00 97.62 139 GLY A N 1
ATOM 1075 C CA . GLY A 1 139 ? 3.479 3.921 -11.687 1.00 97.62 139 GLY A CA 1
ATOM 1076 C C . GLY A 1 139 ? 4.809 4.109 -10.972 1.00 97.62 139 GLY A C 1
ATOM 1077 O O . GLY A 1 139 ? 4.965 5.001 -10.139 1.00 97.62 139 GLY A O 1
ATOM 1078 N N . SER A 1 140 ? 5.814 3.334 -11.378 1.00 97.44 140 SER A N 1
ATOM 1079 C CA . SER A 1 140 ? 7.195 3.561 -10.973 1.00 97.44 140 SER A CA 1
ATOM 1080 C C . SER A 1 140 ? 8.201 3.393 -12.111 1.00 97.44 140 SER A C 1
ATOM 1082 O O . SER A 1 140 ? 7.975 2.693 -13.097 1.00 97.44 140 SER A O 1
ATOM 1084 N N . LYS A 1 141 ? 9.374 4.007 -11.920 1.00 96.12 141 LYS A N 1
ATOM 1085 C CA . LYS A 1 141 ? 10.586 3.816 -12.732 1.00 96.12 141 LYS A CA 1
ATOM 1086 C C . LYS A 1 141 ? 11.205 2.431 -12.551 1.00 96.12 141 LYS A C 1
ATOM 1088 O O . LYS A 1 141 ? 12.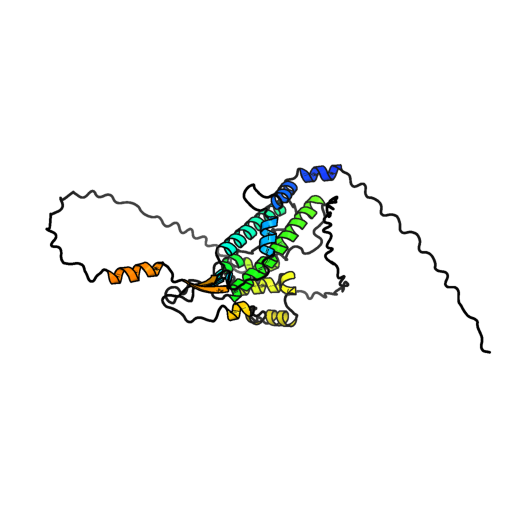069 2.029 -13.323 1.00 96.12 141 LYS A O 1
ATOM 1093 N N . SER A 1 142 ? 10.782 1.707 -11.521 1.00 95.88 142 SER A N 1
ATOM 1094 C CA . SER A 1 142 ? 11.402 0.468 -11.081 1.00 95.88 142 SER A CA 1
ATOM 1095 C C . SER A 1 142 ? 10.345 -0.483 -10.522 1.00 95.88 142 SER A C 1
ATOM 1097 O O . SER A 1 142 ? 9.578 -0.108 -9.638 1.00 95.88 142 SER A O 1
ATOM 1099 N N . PHE A 1 143 ? 10.334 -1.731 -11.002 1.00 95.88 143 PHE A N 1
ATOM 1100 C CA . PHE A 1 143 ? 9.456 -2.778 -10.465 1.00 95.88 143 PHE A CA 1
ATOM 1101 C C . PHE A 1 143 ? 9.762 -3.100 -8.991 1.00 95.88 143 PHE A C 1
ATOM 1103 O O . PHE A 1 143 ? 8.875 -3.552 -8.274 1.00 95.88 143 PHE A O 1
ATOM 1110 N N . TYR A 1 144 ? 10.991 -2.840 -8.521 1.00 96.00 144 TYR A N 1
ATOM 1111 C CA . TYR A 1 144 ? 11.341 -2.964 -7.101 1.00 96.00 144 TYR A CA 1
ATOM 1112 C C . TYR A 1 144 ? 10.492 -2.030 -6.240 1.00 96.00 144 TYR A C 1
ATOM 1114 O O . TYR A 1 144 ? 10.053 -2.410 -5.163 1.00 96.00 144 TYR A O 1
ATOM 1122 N N . ASP A 1 145 ? 10.219 -0.823 -6.726 1.00 96.69 145 ASP A N 1
ATOM 1123 C CA . ASP A 1 145 ? 9.473 0.165 -5.954 1.00 96.69 145 ASP A CA 1
ATOM 1124 C C . ASP A 1 145 ? 7.988 -0.219 -5.905 1.00 96.69 145 ASP A C 1
ATOM 1126 O O . ASP A 1 145 ? 7.338 0.014 -4.893 1.00 96.69 145 ASP A O 1
ATOM 1130 N N . ILE A 1 146 ? 7.471 -0.846 -6.973 1.00 97.88 146 ILE A N 1
ATOM 1131 C CA . ILE A 1 146 ? 6.121 -1.433 -7.013 1.00 97.88 146 ILE A CA 1
ATOM 1132 C C . ILE A 1 146 ? 6.006 -2.545 -5.967 1.00 97.88 146 ILE A C 1
ATOM 1134 O O . ILE A 1 146 ? 5.101 -2.529 -5.139 1.00 97.88 146 ILE A O 1
ATOM 1138 N N . GLU A 1 147 ? 6.947 -3.488 -5.971 1.00 97.12 147 GLU A N 1
ATOM 1139 C CA . GLU A 1 147 ? 6.972 -4.602 -5.020 1.00 97.12 147 GLU A CA 1
ATOM 1140 C C . GLU A 1 147 ? 7.112 -4.119 -3.573 1.00 97.12 147 GLU A C 1
ATOM 1142 O O . GLU A 1 147 ? 6.352 -4.543 -2.704 1.00 97.12 147 GLU A O 1
ATOM 1147 N N . ARG A 1 148 ? 8.020 -3.174 -3.318 1.00 96.69 148 ARG A N 1
ATOM 1148 C CA . ARG A 1 148 ? 8.213 -2.591 -1.990 1.00 96.69 148 ARG A CA 1
ATOM 1149 C C . ARG A 1 148 ? 6.979 -1.828 -1.514 1.00 96.69 148 ARG A C 1
ATOM 1151 O O . ARG A 1 148 ? 6.581 -1.997 -0.365 1.00 96.69 148 ARG A O 1
ATOM 1158 N N . ALA A 1 149 ? 6.378 -1.002 -2.373 1.00 97.75 149 ALA A N 1
ATOM 1159 C CA . ALA A 1 149 ? 5.149 -0.284 -2.046 1.00 97.75 149 ALA A CA 1
ATOM 1160 C C . ALA A 1 149 ? 4.023 -1.261 -1.690 1.00 97.75 149 ALA A C 1
ATOM 1162 O O . ALA A 1 149 ? 3.337 -1.054 -0.692 1.00 97.75 149 ALA A O 1
ATOM 1163 N N . TYR A 1 150 ? 3.885 -2.349 -2.452 1.00 98.12 150 TYR A N 1
ATOM 1164 C CA . TYR A 1 150 ? 2.891 -3.387 -2.206 1.00 98.12 150 TYR A CA 1
ATOM 1165 C C . TYR A 1 150 ? 3.126 -4.124 -0.877 1.00 98.12 150 TYR A C 1
ATOM 1167 O O . TYR A 1 150 ? 2.201 -4.242 -0.078 1.00 98.12 150 TYR A O 1
ATOM 1175 N N . ASP A 1 151 ? 4.359 -4.556 -0.590 1.00 97.12 151 ASP A N 1
ATOM 1176 C CA . ASP A 1 151 ? 4.710 -5.233 0.672 1.00 97.12 151 ASP A CA 1
ATOM 1177 C C . ASP A 1 151 ? 4.432 -4.353 1.903 1.00 97.12 151 ASP A C 1
ATOM 1179 O O . ASP A 1 151 ? 3.862 -4.804 2.904 1.00 97.12 151 ASP A O 1
ATOM 1183 N N . ILE A 1 152 ? 4.795 -3.068 1.825 1.00 96.69 152 ILE A N 1
ATOM 1184 C CA . ILE A 1 152 ? 4.500 -2.113 2.895 1.00 96.69 152 ILE A CA 1
ATOM 1185 C C . ILE A 1 152 ? 2.989 -1.945 3.046 1.00 96.69 152 ILE A C 1
ATOM 1187 O O . ILE A 1 152 ? 2.488 -1.992 4.171 1.00 96.69 152 ILE A O 1
ATOM 1191 N N . LEU A 1 153 ? 2.263 -1.782 1.937 1.00 97.88 153 LEU A N 1
ATOM 1192 C CA . LEU A 1 153 ? 0.817 -1.596 1.953 1.00 97.88 153 LEU A CA 1
ATOM 1193 C C . LEU A 1 153 ? 0.099 -2.796 2.580 1.00 97.88 153 LEU A C 1
ATOM 1195 O O . LEU A 1 153 ? -0.733 -2.598 3.460 1.00 97.88 153 LEU A O 1
ATOM 1199 N N . LEU A 1 154 ? 0.481 -4.030 2.230 1.00 97.62 154 LEU A N 1
ATOM 1200 C CA . LEU A 1 154 ? -0.035 -5.249 2.865 1.00 97.62 154 LEU A CA 1
ATOM 1201 C C . LEU A 1 154 ? 0.168 -5.231 4.383 1.00 97.62 154 LEU A C 1
ATOM 1203 O O . LEU A 1 154 ? -0.769 -5.459 5.151 1.00 97.62 154 LEU A O 1
ATOM 1207 N N . GLY A 1 155 ? 1.388 -4.923 4.834 1.00 96.00 155 GLY A N 1
ATOM 1208 C CA . GLY A 1 155 ? 1.696 -4.840 6.260 1.00 96.00 155 GLY A CA 1
ATOM 1209 C C . GLY A 1 155 ? 0.863 -3.779 6.985 1.00 96.00 155 GLY A C 1
ATOM 1210 O O . GLY A 1 155 ? 0.423 -4.003 8.116 1.00 96.00 155 GLY A O 1
ATOM 1211 N N . ARG A 1 156 ? 0.617 -2.636 6.335 1.00 95.94 156 ARG A N 1
ATOM 1212 C CA . ARG A 1 156 ? -0.189 -1.545 6.896 1.00 95.94 156 ARG A CA 1
ATOM 1213 C C . ARG A 1 156 ? -1.682 -1.851 6.896 1.00 95.94 156 ARG A C 1
ATOM 1215 O O . ARG A 1 156 ? -2.324 -1.571 7.900 1.00 95.94 156 ARG A O 1
ATOM 1222 N N . VAL A 1 157 ? -2.224 -2.495 5.862 1.00 97.56 157 VAL A N 1
ATOM 1223 C CA . VAL A 1 157 ? -3.624 -2.960 5.832 1.00 97.56 157 VAL A CA 1
ATOM 1224 C C . VAL A 1 157 ? -3.879 -3.996 6.932 1.00 97.56 157 VAL A C 1
ATOM 1226 O O . VAL A 1 157 ? -4.840 -3.869 7.689 1.00 97.56 157 VAL A O 1
ATOM 1229 N N . GLY A 1 158 ? -2.982 -4.970 7.114 1.00 96.19 158 GLY A N 1
ATOM 1230 C CA . GLY A 1 158 ? -3.110 -5.935 8.214 1.00 96.19 158 GLY A CA 1
ATOM 1231 C C . GLY A 1 158 ? -3.046 -5.262 9.589 1.00 96.19 158 GLY A C 1
ATOM 1232 O O . GLY A 1 158 ? -3.770 -5.625 10.519 1.00 96.19 158 GLY A O 1
ATOM 1233 N N . ARG A 1 159 ? -2.222 -4.215 9.727 1.00 94.62 159 ARG A N 1
ATOM 1234 C CA . ARG A 1 159 ? -2.168 -3.421 10.958 1.00 94.62 159 ARG A CA 1
ATOM 1235 C C . ARG A 1 159 ? -3.423 -2.574 11.159 1.00 94.62 159 ARG A C 1
ATOM 1237 O O . ARG A 1 159 ? -3.891 -2.503 12.290 1.00 94.62 159 ARG A O 1
ATOM 1244 N N . ALA A 1 160 ? -3.964 -1.982 10.101 1.00 95.31 160 ALA A N 1
ATOM 1245 C CA . ALA A 1 160 ? -5.205 -1.215 10.115 1.00 95.31 160 ALA A CA 1
ATOM 1246 C C . ALA A 1 160 ? -6.364 -2.053 10.668 1.00 95.31 160 ALA A C 1
ATOM 1248 O O . ALA A 1 160 ? -7.055 -1.613 11.582 1.00 95.31 160 ALA A O 1
ATOM 1249 N N . GLN A 1 161 ? -6.503 -3.301 10.210 1.00 96.69 161 GLN A N 1
ATOM 1250 C CA . GLN A 1 161 ? -7.494 -4.242 10.741 1.00 96.69 161 GLN A CA 1
ATOM 1251 C C . GLN A 1 161 ? -7.316 -4.479 12.251 1.00 96.69 161 GLN A C 1
ATOM 1253 O O . GLN A 1 161 ? -8.274 -4.384 13.018 1.00 96.69 161 GLN A O 1
ATOM 1258 N N . ALA A 1 162 ? -6.084 -4.729 12.708 1.00 94.19 162 ALA A N 1
ATOM 1259 C CA . ALA A 1 162 ? -5.805 -4.917 14.133 1.00 94.19 162 ALA A CA 1
ATOM 1260 C C . ALA A 1 162 ? -6.069 -3.649 14.971 1.00 94.19 162 ALA A C 1
ATOM 1262 O O . ALA A 1 162 ? -6.517 -3.743 16.114 1.00 94.19 162 ALA A O 1
ATOM 1263 N N . VAL A 1 163 ? -5.793 -2.463 14.418 1.00 92.88 163 VAL A N 1
ATOM 1264 C CA . VAL A 1 163 ? -6.083 -1.174 15.066 1.00 92.88 163 VAL A CA 1
ATOM 1265 C C . VAL A 1 163 ? -7.589 -0.954 15.178 1.00 92.88 163 VAL A C 1
ATOM 1267 O O . VAL A 1 163 ? -8.051 -0.591 16.256 1.00 92.88 163 VAL A O 1
ATOM 1270 N N . PHE A 1 164 ? -8.358 -1.249 14.131 1.00 95.06 164 PHE A N 1
ATOM 1271 C CA . PHE A 1 164 ? -9.816 -1.137 14.158 1.00 95.06 164 PHE A CA 1
ATOM 1272 C C . PHE A 1 164 ? -10.444 -2.029 15.241 1.00 95.06 164 PHE A C 1
ATOM 1274 O O . PHE A 1 164 ? -11.208 -1.552 16.081 1.00 95.06 164 PHE A O 1
ATOM 1281 N N . MET A 1 165 ? -10.035 -3.301 15.317 1.00 95.31 165 MET A N 1
ATOM 1282 C CA . MET A 1 165 ? -10.491 -4.218 16.375 1.00 95.31 165 MET A CA 1
ATOM 1283 C C . MET A 1 165 ? -10.139 -3.712 17.775 1.00 95.31 165 MET A C 1
ATOM 1285 O O . MET A 1 165 ? -10.891 -3.893 18.737 1.00 95.31 165 MET A O 1
ATOM 1289 N N . ARG A 1 166 ? -9.002 -3.028 17.898 1.00 91.31 166 ARG A N 1
ATOM 1290 C CA . ARG A 1 166 ? -8.616 -2.396 19.149 1.00 91.31 166 ARG A CA 1
ATOM 1291 C C . ARG A 1 166 ? -9.483 -1.181 19.472 1.00 91.31 166 ARG A C 1
ATOM 1293 O O . ARG A 1 166 ? -9.881 -1.064 20.626 1.00 91.31 166 ARG A O 1
ATOM 1300 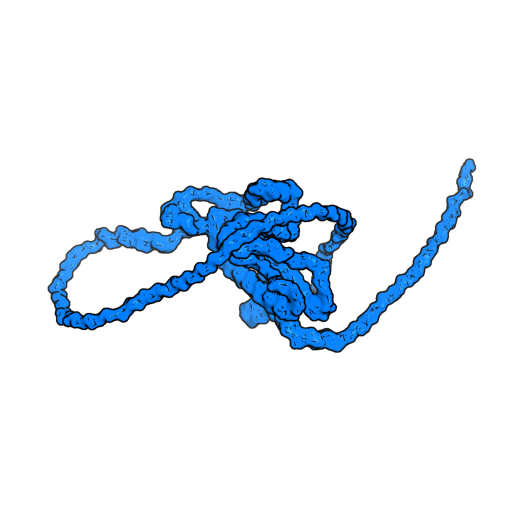N N . TYR A 1 167 ? -9.808 -0.321 18.509 1.00 92.81 167 TYR A N 1
ATOM 1301 C CA . TYR A 1 167 ? -10.735 0.795 18.724 1.00 92.81 167 TYR A CA 1
ATOM 1302 C C . TYR A 1 167 ? -12.082 0.309 19.266 1.00 92.81 167 TYR A C 1
ATOM 1304 O O . TYR A 1 167 ? -12.550 0.822 20.281 1.00 92.81 167 TYR A O 1
ATOM 1312 N N . ILE A 1 168 ? -12.618 -0.778 18.707 1.00 93.75 168 ILE A N 1
ATOM 1313 C CA . ILE A 1 168 ? -13.824 -1.434 19.230 1.00 93.75 168 ILE A CA 1
ATOM 1314 C C . ILE A 1 168 ? -13.635 -1.874 20.689 1.00 93.75 168 ILE A C 1
ATOM 1316 O O . ILE A 1 168 ? -14.507 -1.636 21.525 1.00 93.75 168 ILE A O 1
ATOM 1320 N N . SER A 1 169 ? -12.501 -2.502 21.021 1.00 91.56 169 SER A N 1
ATOM 1321 C CA . SER A 1 169 ? -12.228 -2.956 22.393 1.00 91.56 169 SER A CA 1
ATOM 1322 C C . SER A 1 169 ? -12.115 -1.806 23.400 1.00 91.56 169 SER A C 1
ATOM 1324 O O . SER A 1 169 ? -12.630 -1.919 24.508 1.00 91.56 169 SER A O 1
ATOM 1326 N N . VAL A 1 170 ? -11.500 -0.685 23.013 1.00 90.25 170 VAL A N 1
ATOM 1327 C CA . VAL A 1 170 ? -11.364 0.510 23.861 1.00 90.25 170 VAL A CA 1
ATOM 1328 C C . VAL A 1 170 ? -12.730 1.128 24.104 1.00 90.25 170 VAL A C 1
ATOM 1330 O O . VAL A 1 170 ? -13.080 1.389 25.250 1.00 90.25 170 VAL A O 1
ATOM 1333 N N . TYR A 1 171 ? -13.517 1.294 23.041 1.00 91.69 171 TYR A N 1
ATOM 1334 C CA . TYR A 1 171 ? -14.864 1.841 23.128 1.00 91.69 171 TYR A CA 1
ATOM 1335 C C . TYR A 1 171 ? -15.772 0.980 24.020 1.00 91.69 171 TYR A C 1
ATOM 1337 O O . TYR A 1 171 ? -16.504 1.498 24.856 1.00 91.69 171 TYR A O 1
ATOM 1345 N N . ARG A 1 172 ? -15.712 -0.350 23.868 1.00 91.31 172 ARG A N 1
ATOM 1346 C CA . ARG A 1 172 ? -16.579 -1.283 24.601 1.00 91.31 172 ARG A CA 1
ATOM 1347 C C . ARG A 1 172 ? -16.171 -1.471 26.060 1.00 91.31 172 ARG A C 1
ATOM 1349 O O . ARG A 1 172 ? -17.036 -1.533 26.927 1.00 91.31 172 ARG A O 1
ATOM 1356 N N . ASP A 1 173 ? -14.882 -1.672 26.319 1.00 88.94 173 ASP A N 1
ATOM 1357 C CA . ASP A 1 173 ? -14.392 -2.089 27.635 1.00 88.94 173 ASP A CA 1
ATOM 1358 C C . ASP A 1 173 ? -13.780 -0.931 28.444 1.00 88.94 173 ASP A C 1
ATOM 1360 O O . ASP A 1 173 ? -13.378 -1.144 29.587 1.00 88.94 173 ASP A O 1
ATOM 1364 N N . GLY A 1 174 ? -13.683 0.278 27.873 1.00 84.81 174 GLY A N 1
ATOM 1365 C CA . GLY A 1 174 ? -13.034 1.429 28.512 1.00 84.81 174 GLY A CA 1
ATOM 1366 C C . GLY A 1 174 ? -11.549 1.191 28.806 1.00 84.81 174 GLY A C 1
ATOM 1367 O O . GLY A 1 174 ? -10.960 1.849 29.661 1.00 84.81 174 GLY A O 1
ATOM 1368 N N . VAL A 1 175 ? -10.942 0.198 28.149 1.00 78.19 175 VAL A N 1
ATOM 1369 C CA . VAL A 1 175 ? -9.556 -0.195 28.399 1.00 78.19 175 VAL A CA 1
ATOM 1370 C C . VAL A 1 175 ? -8.646 0.868 27.810 1.00 78.19 175 VAL A C 1
ATOM 1372 O O . VAL A 1 175 ? -8.584 1.039 26.593 1.00 78.19 175 VAL A O 1
ATOM 1375 N N . GLU A 1 176 ? -7.904 1.553 28.678 1.00 73.56 176 GLU A N 1
ATOM 1376 C CA . GLU A 1 176 ? -6.858 2.478 28.259 1.00 73.56 176 GLU A CA 1
ATOM 1377 C C . GLU A 1 176 ? -5.893 1.806 27.276 1.00 73.56 176 GLU A C 1
ATOM 1379 O O . GLU A 1 176 ? -5.488 0.646 27.423 1.00 73.56 176 GLU A O 1
ATOM 1384 N N . LEU A 1 177 ? -5.479 2.569 26.272 1.00 68.69 177 LEU A N 1
ATOM 1385 C CA . LEU A 1 177 ? -4.558 2.145 25.229 1.00 68.69 177 LEU A CA 1
ATOM 1386 C C . LEU A 1 177 ? -3.134 1.935 25.792 1.00 68.69 177 LEU A C 1
ATOM 1388 O O . LEU A 1 177 ? -2.237 2.727 25.547 1.00 68.69 177 LEU A O 1
ATOM 1392 N N . ARG A 1 178 ? -2.888 0.837 26.517 1.00 58.62 178 ARG A N 1
ATOM 1393 C CA . ARG A 1 178 ? -1.613 0.592 27.230 1.00 58.62 178 ARG A CA 1
ATOM 1394 C C . ARG A 1 178 ? -0.415 0.172 26.377 1.00 58.62 178 ARG A C 1
ATOM 1396 O O . ARG A 1 178 ? 0.672 -0.021 26.907 1.00 58.62 178 ARG A O 1
ATOM 1403 N N . SER A 1 179 ? -0.575 -0.013 25.073 1.00 50.69 179 SER A N 1
ATOM 1404 C CA . SER A 1 179 ? 0.547 -0.369 24.190 1.00 50.69 179 SER A CA 1
ATOM 1405 C C . SER A 1 179 ? 0.606 0.545 22.973 1.00 50.69 179 SER A C 1
ATOM 1407 O O . SER A 1 179 ? -0.454 1.018 22.552 1.00 50.69 179 SER A O 1
ATOM 1409 N N . PRO A 1 180 ? 1.794 0.752 22.369 1.00 53.75 180 PRO A N 1
ATOM 1410 C CA . PRO A 1 180 ? 1.952 1.531 21.147 1.00 53.75 180 PRO A CA 1
ATOM 1411 C C . PRO A 1 180 ? 1.340 0.749 19.972 1.00 53.75 180 PRO A C 1
ATOM 1413 O O . PRO A 1 180 ? 2.020 0.136 19.149 1.00 53.75 180 PRO A O 1
ATOM 1416 N N . SER A 1 181 ? 0.005 0.678 19.923 1.00 54.91 181 SER A N 1
ATOM 1417 C CA . SER A 1 181 ? -0.722 0.351 18.693 1.00 54.91 181 SER A CA 1
ATOM 1418 C C . SER A 1 181 ? -0.462 1.408 17.648 1.00 54.91 181 SER A C 1
ATOM 1420 O O . SER A 1 181 ? -0.428 1.091 16.461 1.00 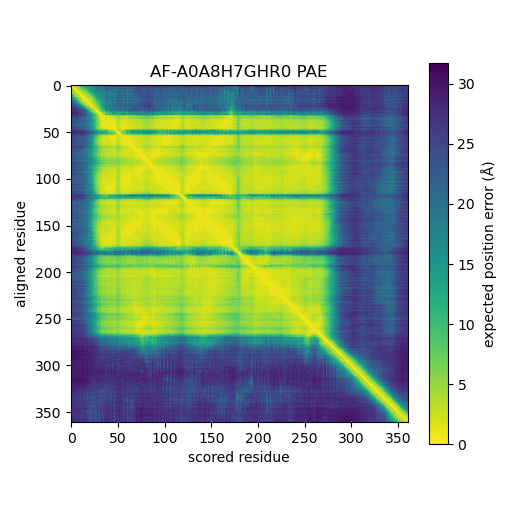54.91 181 SER A O 1
ATOM 1422 N N . TRP A 1 182 ? -0.305 2.635 18.128 1.00 64.81 182 TRP A N 1
ATOM 1423 C CA . TRP A 1 182 ? -0.066 3.812 17.341 1.00 64.81 182 TRP A CA 1
ATOM 1424 C C . TRP A 1 182 ? 1.414 3.861 17.047 1.00 64.81 182 TRP A C 1
ATOM 1426 O O . TRP A 1 182 ? 2.264 3.734 17.929 1.00 64.81 182 TRP A O 1
ATOM 1436 N N . THR A 1 183 ? 1.710 3.953 15.763 1.00 72.06 183 THR A N 1
ATOM 1437 C CA . THR A 1 183 ? 2.987 4.501 15.358 1.00 72.06 183 THR A CA 1
ATOM 1438 C C . THR A 1 183 ? 3.046 5.905 15.950 1.00 72.06 183 THR A C 1
ATOM 1440 O O . THR A 1 183 ? 2.074 6.644 15.810 1.00 72.06 183 THR A O 1
ATOM 1443 N N . ASP A 1 184 ? 4.129 6.217 16.658 1.00 80.69 184 ASP A N 1
ATOM 1444 C CA . ASP A 1 184 ? 4.370 7.554 17.199 1.00 80.69 184 ASP A CA 1
ATOM 1445 C C . ASP A 1 184 ? 4.092 8.602 16.101 1.00 80.69 184 ASP A C 1
ATOM 1447 O O . ASP A 1 184 ? 4.614 8.429 14.991 1.00 80.69 184 ASP A O 1
ATOM 1451 N N . PRO A 1 185 ? 3.265 9.638 16.355 1.00 80.88 185 PRO A N 1
ATOM 1452 C CA . PRO A 1 185 ? 3.011 10.711 15.394 1.00 80.88 185 PRO A CA 1
ATOM 1453 C C . PRO A 1 185 ? 4.293 11.296 14.787 1.00 80.88 185 PRO A C 1
ATOM 1455 O O . PRO A 1 185 ? 4.311 11.638 13.604 1.00 80.88 185 PRO A O 1
ATOM 1458 N N . ALA A 1 186 ? 5.400 11.302 15.542 1.00 86.25 186 ALA A N 1
ATOM 1459 C CA . ALA A 1 186 ? 6.714 11.735 15.072 1.00 86.25 186 ALA A CA 1
ATOM 1460 C C . ALA A 1 186 ? 7.213 10.963 13.835 1.00 86.25 186 ALA A C 1
ATOM 1462 O O . ALA A 1 186 ? 7.953 11.505 13.015 1.00 86.25 186 ALA A O 1
ATOM 1463 N N . VAL A 1 187 ? 6.790 9.708 13.650 1.00 86.81 187 VAL A N 1
ATOM 1464 C CA . VAL A 1 187 ? 7.133 8.896 12.467 1.00 86.81 187 VAL A CA 1
ATOM 1465 C C . VAL A 1 187 ? 6.477 9.443 11.200 1.00 86.81 187 VAL A C 1
ATOM 1467 O O . VAL A 1 187 ? 6.996 9.232 10.104 1.00 86.81 187 VAL A O 1
ATOM 1470 N N . TYR A 1 188 ? 5.354 10.152 11.336 1.00 86.94 188 TYR A N 1
ATOM 1471 C CA . TYR A 1 188 ? 4.631 10.748 10.217 1.00 86.94 188 TYR A CA 1
ATOM 1472 C C . TYR A 1 188 ? 5.047 12.194 9.926 1.00 86.94 188 TYR A C 1
ATOM 1474 O O . TYR A 1 188 ? 4.704 12.712 8.866 1.00 86.94 188 TYR A O 1
ATOM 1482 N N . GLU A 1 189 ? 5.846 12.833 10.785 1.00 89.19 189 GLU A N 1
ATOM 1483 C CA . GLU A 1 189 ? 6.366 14.189 10.549 1.00 89.19 189 GLU A CA 1
ATOM 1484 C C . GLU A 1 189 ? 7.063 14.357 9.188 1.00 89.19 189 GLU A C 1
ATOM 1486 O O . GLU A 1 189 ? 6.748 15.318 8.481 1.00 89.19 189 GLU A O 1
ATOM 1491 N N . PRO A 1 190 ? 7.917 13.420 8.717 1.00 90.38 190 PRO A N 1
ATOM 1492 C CA . PRO A 1 190 ? 8.518 13.527 7.386 1.00 90.38 190 PRO A CA 1
ATOM 1493 C C . PRO A 1 190 ? 7.482 13.606 6.257 1.00 90.38 190 PRO A C 1
ATOM 1495 O O . PRO A 1 190 ? 7.718 14.261 5.245 1.00 90.38 190 PRO A O 1
ATOM 1498 N N . PHE A 1 191 ? 6.312 12.987 6.442 1.00 89.00 191 PHE A N 1
ATOM 1499 C CA . PHE A 1 191 ? 5.214 12.947 5.470 1.00 89.00 191 PHE A CA 1
ATOM 1500 C C . PHE A 1 191 ? 4.422 14.253 5.418 1.00 89.00 191 PHE A C 1
ATOM 1502 O O . PHE A 1 191 ? 3.547 14.405 4.565 1.00 89.00 191 PHE A O 1
ATOM 1509 N N . LYS A 1 192 ? 4.688 15.206 6.318 1.00 88.56 192 LYS A N 1
ATOM 1510 C CA . LYS A 1 192 ? 4.113 16.553 6.240 1.00 88.56 192 LYS A CA 1
ATOM 1511 C C . LYS A 1 192 ? 4.815 17.420 5.194 1.00 88.56 192 LYS A C 1
ATOM 1513 O O . LYS A 1 192 ? 4.212 18.381 4.724 1.00 88.56 192 LYS A O 1
ATOM 1518 N N . ALA A 1 193 ? 6.037 17.071 4.786 1.00 90.12 193 ALA A N 1
ATOM 1519 C CA . ALA A 1 193 ? 6.736 17.764 3.711 1.00 90.12 193 ALA A CA 1
ATOM 1520 C C . ALA A 1 193 ? 6.095 17.458 2.344 1.00 90.12 193 ALA A C 1
ATOM 1522 O O . ALA A 1 193 ? 5.980 16.299 1.951 1.00 90.12 193 ALA A O 1
ATOM 1523 N N . GLU A 1 194 ? 5.729 18.499 1.590 1.00 85.50 194 GLU A N 1
ATOM 1524 C CA . GLU A 1 194 ? 5.074 18.368 0.274 1.00 85.50 194 GLU A CA 1
ATOM 1525 C C . GLU A 1 194 ? 5.926 17.623 -0.767 1.00 85.50 194 GLU A C 1
ATOM 1527 O O . GLU A 1 194 ? 5.393 17.030 -1.701 1.00 85.50 194 GLU A O 1
ATOM 1532 N N . SER A 1 195 ? 7.252 17.635 -0.613 1.00 88.69 195 SER A N 1
ATOM 1533 C CA . SER A 1 195 ? 8.201 17.111 -1.599 1.00 88.69 195 SER A CA 1
ATOM 1534 C C . SER A 1 195 ? 8.922 15.833 -1.158 1.00 88.69 195 SER A C 1
ATOM 1536 O O . SER A 1 195 ? 10.034 15.575 -1.626 1.00 88.69 195 SER A O 1
ATOM 1538 N N . LEU A 1 196 ? 8.352 15.052 -0.234 1.00 91.62 196 LEU A N 1
ATOM 1539 C CA . LEU A 1 196 ? 8.991 13.820 0.230 1.00 91.62 196 LEU A CA 1
ATOM 1540 C C . LEU A 1 196 ? 9.050 12.785 -0.907 1.00 91.62 196 LEU A C 1
ATOM 1542 O O . LEU A 1 196 ? 8.028 12.321 -1.414 1.00 91.62 196 LEU A O 1
ATOM 1546 N N . GLY A 1 197 ? 10.264 12.411 -1.314 1.00 92.50 197 GLY A N 1
ATOM 1547 C CA . GLY A 1 197 ? 10.462 11.357 -2.307 1.00 92.50 197 GLY A CA 1
ATOM 1548 C C . GLY A 1 197 ? 10.071 9.981 -1.758 1.00 92.50 197 GLY A C 1
ATOM 1549 O O . GLY A 1 197 ? 10.154 9.739 -0.557 1.00 92.50 197 GLY A O 1
ATOM 1550 N N . PHE A 1 198 ? 9.702 9.044 -2.637 1.00 94.12 198 PHE A N 1
ATOM 1551 C CA . PHE A 1 198 ? 9.322 7.686 -2.216 1.00 94.12 198 PHE A CA 1
ATOM 1552 C C . PHE A 1 198 ? 10.426 6.973 -1.433 1.00 94.12 198 PHE A C 1
ATOM 1554 O O . PHE A 1 198 ? 10.133 6.392 -0.398 1.00 94.12 198 PHE A O 1
ATOM 1561 N N . ASP A 1 199 ? 11.685 7.069 -1.864 1.00 93.75 199 ASP A N 1
ATOM 1562 C CA . ASP A 1 199 ? 12.796 6.431 -1.144 1.00 93.75 199 ASP A CA 1
ATOM 1563 C C . ASP A 1 199 ? 12.920 6.970 0.289 1.00 93.75 199 ASP A C 1
ATOM 1565 O O . ASP A 1 199 ? 12.976 6.192 1.235 1.00 93.75 199 ASP A O 1
ATOM 1569 N N . GLN A 1 200 ? 12.832 8.292 0.466 1.00 93.50 200 GLN A N 1
ATOM 1570 C CA . GLN A 1 200 ? 12.865 8.934 1.786 1.00 93.50 200 GLN A CA 1
ATOM 1571 C C . GLN A 1 200 ? 11.662 8.534 2.650 1.00 93.50 200 GLN A C 1
ATOM 1573 O O . GLN A 1 200 ? 11.803 8.322 3.852 1.00 93.50 200 GLN A O 1
ATOM 1578 N N . ALA A 1 201 ? 10.481 8.408 2.041 1.00 94.06 201 ALA A N 1
ATOM 1579 C CA . ALA A 1 201 ? 9.277 7.945 2.719 1.00 94.06 201 ALA A CA 1
ATOM 1580 C C . ALA A 1 201 ? 9.422 6.496 3.207 1.00 94.06 201 ALA A C 1
ATOM 1582 O O . ALA A 1 201 ? 9.105 6.183 4.353 1.00 94.06 201 ALA A O 1
ATOM 1583 N N . VAL A 1 202 ? 9.941 5.609 2.361 1.00 94.75 202 VAL A N 1
ATOM 1584 C CA . VAL A 1 202 ? 10.196 4.208 2.711 1.00 94.75 202 VAL A CA 1
ATOM 1585 C C . VAL A 1 202 ? 11.274 4.124 3.798 1.00 94.75 202 VAL A C 1
ATOM 1587 O O . VAL A 1 202 ? 11.068 3.419 4.787 1.00 94.75 202 VAL A O 1
ATOM 1590 N N . ASP A 1 203 ? 12.365 4.883 3.691 1.00 94.00 203 ASP A N 1
ATOM 1591 C CA . ASP A 1 203 ? 13.415 4.946 4.715 1.00 94.00 203 ASP A CA 1
ATOM 1592 C C . ASP A 1 203 ? 12.848 5.406 6.070 1.00 94.00 203 ASP A C 1
ATOM 1594 O O . ASP A 1 203 ? 13.095 4.765 7.097 1.00 94.00 203 ASP A O 1
ATOM 1598 N N . ALA A 1 204 ? 12.008 6.449 6.078 1.00 93.25 204 ALA A N 1
ATOM 1599 C CA . ALA A 1 204 ? 11.322 6.929 7.278 1.00 93.25 204 ALA A CA 1
ATOM 1600 C C . ALA A 1 204 ? 10.403 5.857 7.890 1.00 93.25 204 ALA A C 1
ATOM 1602 O O . ALA A 1 204 ? 10.389 5.674 9.109 1.00 93.25 204 ALA A O 1
ATOM 1603 N N . LEU A 1 205 ? 9.683 5.088 7.066 1.00 94.31 205 LEU A N 1
ATOM 1604 C CA . LEU A 1 205 ? 8.820 4.002 7.543 1.00 94.31 205 LEU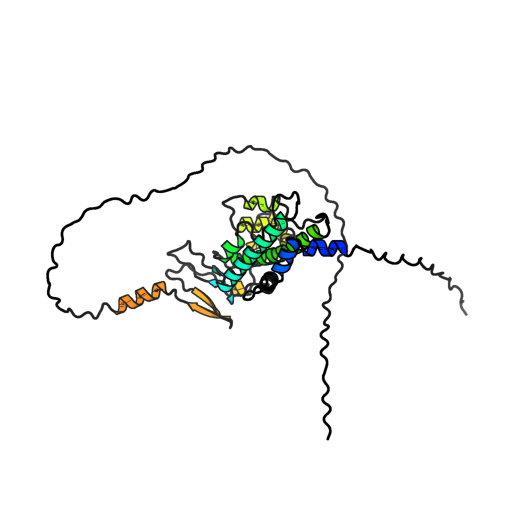 A CA 1
ATOM 1605 C C . LEU A 1 205 ? 9.613 2.853 8.157 1.00 94.31 205 LEU A C 1
ATOM 1607 O O . LEU A 1 205 ? 9.257 2.385 9.235 1.00 94.31 205 LEU A O 1
ATOM 1611 N N . TYR A 1 206 ? 10.681 2.390 7.509 1.00 95.19 206 TYR A N 1
ATOM 1612 C CA . TYR A 1 206 ? 11.517 1.323 8.069 1.00 95.19 206 TYR A CA 1
ATOM 1613 C C . TYR A 1 206 ? 12.324 1.788 9.286 1.00 95.19 206 TYR A C 1
ATOM 1615 O O . TYR A 1 206 ? 12.635 0.970 10.154 1.00 95.19 206 TYR A O 1
ATOM 1623 N N . GLY A 1 207 ? 12.649 3.079 9.377 1.00 92.81 207 GLY A N 1
ATOM 1624 C CA . GLY A 1 207 ? 13.301 3.676 10.539 1.00 92.81 207 GLY A CA 1
ATOM 1625 C C . GLY A 1 207 ? 12.364 3.842 11.738 1.00 92.81 207 GLY A C 1
ATOM 1626 O O . GLY A 1 207 ? 12.749 3.506 12.856 1.00 92.81 207 GLY A O 1
ATOM 1627 N N . GLY A 1 208 ? 11.142 4.331 11.509 1.00 91.19 208 GLY A N 1
ATOM 1628 C CA . GLY A 1 208 ? 10.214 4.729 12.570 1.00 91.19 208 GLY A CA 1
ATOM 1629 C C . GLY A 1 208 ? 9.133 3.706 12.925 1.00 91.19 208 GLY A C 1
ATOM 1630 O O . GLY A 1 208 ? 8.703 3.651 14.074 1.00 91.19 208 GLY A O 1
ATOM 1631 N N . VAL A 1 209 ? 8.682 2.865 11.987 1.00 91.88 209 VAL A N 1
ATOM 1632 C CA . VAL A 1 209 ? 7.598 1.900 12.239 1.00 91.88 209 VAL A CA 1
ATOM 1633 C C . VAL A 1 209 ? 8.177 0.589 12.787 1.00 91.88 209 VAL A C 1
ATOM 1635 O O . VAL A 1 209 ? 8.825 -0.149 12.037 1.00 91.88 209 VAL A O 1
ATOM 1638 N N . PRO A 1 210 ? 7.892 0.199 14.049 1.00 91.31 210 PRO A N 1
ATOM 1639 C CA . PRO A 1 210 ? 8.541 -0.962 14.662 1.00 91.31 210 PRO A CA 1
ATOM 1640 C C . PRO A 1 210 ? 8.288 -2.283 13.927 1.00 91.31 210 PRO A C 1
ATOM 1642 O O . PRO A 1 210 ? 9.170 -3.135 13.865 1.00 91.31 210 PRO A O 1
ATOM 1645 N N . THR A 1 211 ? 7.096 -2.479 13.357 1.00 90.56 211 THR A N 1
ATOM 1646 C CA . THR A 1 211 ? 6.754 -3.712 12.629 1.00 90.56 211 THR A CA 1
ATOM 1647 C C . THR A 1 211 ? 7.537 -3.863 11.327 1.00 90.56 211 THR A C 1
ATOM 1649 O O . THR A 1 211 ? 7.919 -4.982 10.996 1.00 90.56 211 THR A O 1
ATOM 1652 N N . LEU A 1 212 ? 7.820 -2.765 10.619 1.00 93.19 212 LEU A N 1
ATOM 1653 C CA . LEU A 1 212 ? 8.664 -2.771 9.420 1.00 93.19 212 LEU A CA 1
ATOM 1654 C C . LEU A 1 212 ? 10.143 -2.873 9.796 1.00 93.19 212 LEU A C 1
ATOM 1656 O O . LEU A 1 212 ? 10.864 -3.676 9.211 1.00 93.19 212 LEU A O 1
ATOM 1660 N N . ASN A 1 213 ? 10.578 -2.147 10.830 1.00 94.50 213 ASN A N 1
ATOM 1661 C CA . ASN A 1 213 ? 11.951 -2.212 11.328 1.00 94.50 213 ASN A CA 1
ATOM 1662 C C . ASN A 1 213 ? 12.353 -3.633 11.758 1.00 94.50 213 ASN A C 1
ATOM 1664 O O . ASN A 1 213 ? 13.466 -4.071 11.484 1.00 94.50 213 ASN A O 1
ATOM 1668 N N . ARG A 1 214 ? 11.434 -4.388 12.379 1.00 94.69 214 ARG A N 1
ATOM 1669 C CA . ARG A 1 214 ? 11.646 -5.797 12.765 1.00 94.69 214 ARG A CA 1
ATOM 1670 C C . ARG A 1 214 ? 11.869 -6.744 11.583 1.00 94.69 214 ARG A C 1
ATOM 1672 O O . ARG A 1 214 ? 12.375 -7.838 11.804 1.00 94.69 214 ARG A O 1
ATOM 1679 N N . ARG A 1 215 ? 11.499 -6.353 10.358 1.00 94.31 215 ARG A N 1
ATOM 1680 C CA . ARG A 1 215 ? 11.782 -7.136 9.142 1.00 94.31 215 ARG A CA 1
ATOM 1681 C C . ARG A 1 215 ? 13.237 -7.001 8.687 1.00 94.31 215 ARG A C 1
ATOM 1683 O O . ARG A 1 215 ? 13.677 -7.778 7.848 1.00 94.31 215 ARG A O 1
ATOM 1690 N N . LEU A 1 216 ? 13.968 -6.019 9.214 1.00 96.06 216 LEU A N 1
ATOM 1691 C CA . LEU A 1 216 ? 15.391 -5.836 8.961 1.00 96.06 216 LEU A CA 1
ATOM 1692 C C . LEU A 1 216 ? 16.201 -6.584 10.021 1.00 96.06 216 LEU A C 1
ATOM 1694 O O . LEU A 1 216 ? 15.900 -6.502 11.213 1.00 96.06 216 LEU A O 1
ATOM 1698 N N . ASP A 1 217 ? 17.259 -7.271 9.599 1.00 96.81 217 ASP A N 1
ATOM 1699 C CA . ASP A 1 217 ? 18.276 -7.759 10.527 1.00 96.81 217 ASP A CA 1
ATOM 1700 C C . ASP A 1 217 ? 19.146 -6.593 11.047 1.00 96.81 217 ASP A C 1
ATOM 1702 O O . ASP A 1 217 ? 19.109 -5.473 10.530 1.00 96.81 217 ASP A O 1
ATOM 1706 N N . GLU A 1 218 ? 19.936 -6.819 12.101 1.00 97.19 218 GLU A N 1
ATOM 1707 C CA . GLU A 1 218 ? 20.761 -5.751 12.695 1.00 97.19 218 GLU A CA 1
ATOM 1708 C C . GLU A 1 218 ? 21.775 -5.162 11.702 1.00 97.19 218 GLU A C 1
ATOM 1710 O O . GLU A 1 218 ? 22.076 -3.967 11.736 1.00 97.19 218 GLU A O 1
ATOM 1715 N N . ARG A 1 219 ? 22.263 -5.973 10.756 1.00 97.50 219 ARG A N 1
ATOM 1716 C CA . ARG A 1 219 ? 23.165 -5.505 9.702 1.00 97.50 219 ARG A CA 1
ATOM 1717 C C . ARG A 1 219 ? 22.455 -4.527 8.765 1.00 97.50 219 ARG A C 1
ATOM 1719 O O . ARG A 1 219 ? 22.995 -3.458 8.493 1.00 97.50 219 ARG A O 1
ATOM 1726 N N . ALA A 1 220 ? 21.260 -4.867 8.296 1.00 96.69 220 ALA A N 1
ATOM 1727 C CA . ALA A 1 220 ? 20.413 -4.022 7.468 1.00 96.69 220 ALA A CA 1
ATOM 1728 C C . ALA A 1 220 ? 20.035 -2.723 8.184 1.00 96.69 220 ALA A C 1
ATOM 1730 O O . ALA A 1 220 ? 20.136 -1.654 7.587 1.00 96.69 220 ALA A O 1
ATOM 1731 N N . LYS A 1 221 ? 19.686 -2.788 9.476 1.00 96.88 221 LYS A N 1
ATOM 1732 C CA . LYS A 1 221 ? 19.410 -1.591 10.288 1.00 96.88 221 LYS A CA 1
ATOM 1733 C C . LYS A 1 221 ? 20.615 -0.658 10.357 1.00 96.88 221 LYS A C 1
ATOM 1735 O O . LYS A 1 221 ? 20.458 0.548 10.199 1.00 96.88 221 LYS A O 1
ATOM 1740 N N . ASN A 1 222 ? 21.817 -1.197 10.564 1.00 96.94 222 ASN A N 1
ATOM 1741 C CA . ASN A 1 222 ? 23.037 -0.390 10.615 1.00 96.94 222 ASN A CA 1
ATOM 1742 C C . ASN A 1 222 ? 23.361 0.261 9.263 1.00 96.94 222 ASN A C 1
ATOM 1744 O O . ASN A 1 222 ? 23.730 1.431 9.234 1.00 96.94 222 ASN A O 1
ATOM 1748 N N . ARG A 1 223 ? 23.157 -0.454 8.149 1.00 97.12 223 ARG A N 1
ATOM 1749 C CA . ARG A 1 223 ? 23.314 0.099 6.792 1.00 97.12 223 ARG A CA 1
ATOM 1750 C C . ARG A 1 223 ? 22.296 1.204 6.503 1.00 97.12 223 ARG A C 1
ATOM 1752 O O . ARG A 1 223 ? 22.671 2.255 5.996 1.00 97.12 223 ARG A O 1
ATOM 1759 N N . LEU A 1 224 ? 21.038 1.012 6.907 1.00 96.12 224 LEU A N 1
ATOM 1760 C CA . LEU A 1 224 ? 19.992 2.031 6.776 1.00 96.12 224 LEU A CA 1
ATOM 1761 C C . LEU A 1 224 ? 20.347 3.296 7.573 1.00 96.12 224 LEU A C 1
ATOM 1763 O O . LEU A 1 224 ? 20.257 4.403 7.055 1.00 96.12 224 LEU A O 1
ATOM 1767 N N . ARG A 1 225 ? 20.832 3.137 8.813 1.00 95.38 225 ARG A N 1
ATOM 1768 C CA . ARG A 1 225 ? 21.324 4.254 9.644 1.00 95.38 225 ARG A CA 1
ATOM 1769 C C . ARG A 1 225 ? 22.546 4.956 9.046 1.00 95.38 225 ARG A C 1
ATOM 1771 O O . ARG A 1 225 ? 22.733 6.141 9.296 1.00 95.38 225 ARG A O 1
ATOM 1778 N N . ALA A 1 226 ? 23.360 4.247 8.265 1.00 96.00 226 ALA A N 1
ATOM 1779 C CA . ALA A 1 226 ? 24.481 4.820 7.523 1.00 96.00 226 ALA A CA 1
ATOM 1780 C C . ALA A 1 226 ? 24.049 5.559 6.238 1.00 96.00 226 ALA A C 1
ATOM 1782 O O . ALA A 1 226 ? 24.902 6.088 5.529 1.00 96.00 226 ALA A O 1
ATOM 1783 N N . GLY A 1 227 ? 22.745 5.609 5.937 1.00 94.81 227 GLY A N 1
ATOM 1784 C CA . GLY A 1 227 ? 22.202 6.266 4.749 1.00 94.81 227 GLY A CA 1
ATOM 1785 C C . GLY A 1 227 ? 22.292 5.423 3.476 1.00 94.81 227 GLY A C 1
ATOM 1786 O O . GLY A 1 227 ? 22.150 5.961 2.379 1.00 94.81 227 GLY A O 1
ATOM 1787 N N . GLU A 1 228 ? 22.542 4.114 3.584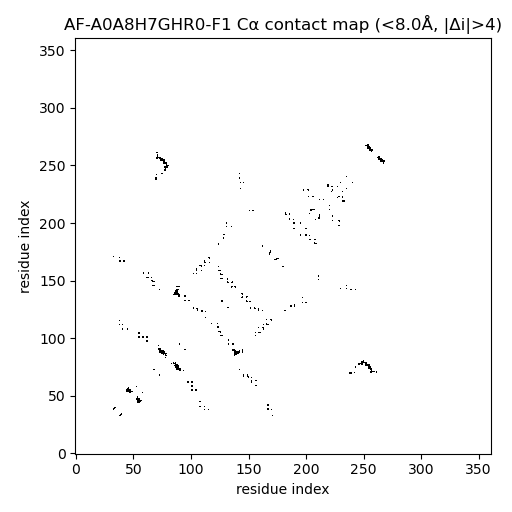 1.00 95.56 228 GLU A N 1
ATOM 1788 C CA . GLU A 1 228 ? 22.450 3.236 2.421 1.00 95.56 228 GLU A CA 1
ATOM 1789 C C . GLU A 1 228 ? 20.990 3.075 1.985 1.00 95.56 228 GLU A C 1
ATOM 1791 O O . GLU A 1 228 ? 20.104 2.835 2.804 1.00 95.56 228 GLU A O 1
ATOM 1796 N N . SER A 1 229 ? 20.748 3.152 0.674 1.00 91.06 229 SER A N 1
ATOM 1797 C CA . SER A 1 229 ? 19.406 2.981 0.112 1.00 91.06 229 SER A CA 1
ATOM 1798 C C . SER A 1 229 ? 18.841 1.602 0.450 1.00 91.06 229 SER A C 1
ATOM 1800 O O . SER A 1 229 ? 19.501 0.578 0.235 1.00 91.06 229 SER A O 1
ATOM 1802 N N . LEU A 1 230 ? 17.568 1.554 0.851 1.00 92.06 230 LEU A N 1
ATOM 1803 C CA . LEU A 1 230 ? 16.854 0.297 1.083 1.00 92.06 230 LEU A CA 1
ATOM 1804 C C . LEU A 1 230 ? 16.907 -0.668 -0.102 1.00 92.06 230 LEU A C 1
ATOM 1806 O O . LEU A 1 230 ? 16.890 -1.878 0.107 1.00 92.06 230 LEU A O 1
ATOM 1810 N N . ARG A 1 231 ? 17.041 -0.169 -1.336 1.00 90.44 231 ARG A N 1
ATOM 1811 C CA . ARG A 1 231 ? 17.194 -1.000 -2.542 1.00 90.44 231 ARG A CA 1
ATOM 1812 C C . ARG A 1 231 ? 18.457 -1.864 -2.534 1.00 90.44 231 ARG A C 1
ATOM 1814 O O . ARG A 1 231 ? 18.482 -2.922 -3.154 1.00 90.44 231 ARG A O 1
ATOM 1821 N N . GLN A 1 232 ? 19.505 -1.420 -1.842 1.00 91.94 232 GLN A N 1
ATOM 1822 C CA . GLN A 1 232 ? 20.750 -2.174 -1.653 1.00 91.94 232 GLN A CA 1
ATOM 1823 C C . GLN A 1 232 ? 20.711 -3.076 -0.414 1.00 91.94 232 GLN A C 1
ATOM 1825 O O . GLN A 1 232 ? 21.554 -3.967 -0.261 1.00 91.94 232 GLN A O 1
ATOM 1830 N N . ILE A 1 233 ? 19.782 -2.808 0.502 1.00 95.44 233 ILE A N 1
ATOM 1831 C CA . ILE A 1 233 ? 19.629 -3.529 1.763 1.00 95.44 233 ILE A CA 1
ATOM 1832 C C . ILE A 1 233 ? 18.702 -4.727 1.570 1.00 95.44 233 ILE A C 1
ATOM 1834 O O . ILE A 1 233 ? 19.070 -5.840 1.939 1.00 95.44 233 ILE A O 1
ATOM 1838 N N . ILE A 1 234 ? 17.539 -4.510 0.955 1.00 94.00 234 ILE A N 1
ATOM 1839 C CA . ILE A 1 234 ? 16.540 -5.541 0.693 1.00 94.00 234 ILE A CA 1
ATOM 1840 C C . ILE A 1 234 ? 16.470 -5.770 -0.823 1.00 94.00 234 ILE A C 1
ATOM 1842 O O . ILE A 1 234 ? 15.921 -4.934 -1.540 1.00 94.00 234 ILE A O 1
ATOM 1846 N N . PRO A 1 235 ? 17.028 -6.871 -1.351 1.00 92.62 235 PRO A N 1
ATOM 1847 C CA . PRO A 1 235 ? 16.982 -7.140 -2.783 1.00 92.62 235 PRO A CA 1
ATOM 1848 C C . PRO A 1 235 ? 15.561 -7.501 -3.242 1.00 92.62 235 PRO A C 1
ATOM 1850 O O . PRO A 1 235 ? 14.792 -8.096 -2.488 1.00 92.62 235 PRO A O 1
ATOM 1853 N N . SER A 1 236 ? 15.237 -7.198 -4.504 1.00 90.94 236 SER A N 1
ATOM 1854 C CA . SER A 1 236 ? 14.014 -7.700 -5.144 1.00 90.94 236 SER A CA 1
ATOM 1855 C C . SER A 1 236 ? 13.977 -9.234 -5.158 1.00 90.94 236 SER A C 1
ATOM 1857 O O . SER A 1 236 ? 15.023 -9.862 -5.377 1.00 90.94 236 SER A O 1
ATOM 1859 N N . PRO A 1 237 ? 12.784 -9.845 -5.078 1.00 93.75 237 PRO A N 1
ATOM 1860 C CA . PRO A 1 237 ? 12.597 -11.265 -5.317 1.00 93.75 237 PRO A CA 1
ATOM 1861 C C . PRO A 1 237 ? 13.150 -11.697 -6.680 1.00 93.75 237 PRO A C 1
ATOM 1863 O O . PRO A 1 237 ? 12.967 -11.022 -7.701 1.00 93.75 237 PRO A O 1
ATOM 1866 N N . LEU A 1 238 ? 13.829 -12.848 -6.698 1.00 94.56 238 LEU A N 1
ATOM 1867 C CA . LEU A 1 238 ? 14.527 -13.350 -7.885 1.00 94.56 238 LEU A CA 1
ATOM 1868 C C . LEU A 1 238 ? 13.581 -13.579 -9.070 1.00 94.56 238 LEU A C 1
ATOM 1870 O O . LEU A 1 238 ? 13.960 -13.295 -10.205 1.00 94.56 238 LEU A O 1
ATOM 1874 N N . HIS A 1 239 ? 12.350 -14.035 -8.818 1.00 94.69 239 HIS A N 1
ATOM 1875 C CA . HIS A 1 239 ? 11.364 -14.285 -9.871 1.00 94.69 239 HIS A CA 1
ATOM 1876 C C . HIS A 1 239 ? 10.977 -13.000 -10.610 1.00 94.69 239 HIS A C 1
ATOM 1878 O O . HIS A 1 239 ? 10.998 -12.983 -11.840 1.00 94.69 239 HIS A O 1
ATOM 1884 N N . LEU A 1 240 ? 10.733 -11.897 -9.895 1.00 96.12 240 LEU A N 1
ATOM 1885 C CA . LEU A 1 240 ? 10.458 -10.596 -10.518 1.00 96.12 240 LEU A CA 1
ATOM 1886 C C . LEU A 1 240 ? 11.681 -10.067 -11.266 1.00 96.12 240 LEU A C 1
ATOM 1888 O O . LEU A 1 240 ? 11.564 -9.627 -12.407 1.00 96.12 240 LEU A O 1
ATOM 1892 N N . LYS A 1 241 ? 12.872 -10.182 -10.668 1.00 95.88 241 LYS A N 1
ATOM 1893 C CA . LYS A 1 241 ? 14.119 -9.759 -11.315 1.00 95.88 241 LYS A CA 1
ATOM 1894 C C . LYS A 1 241 ? 14.377 -10.509 -12.626 1.00 95.88 241 LYS A C 1
ATOM 1896 O O . LYS A 1 241 ? 14.847 -9.907 -13.585 1.00 95.88 241 LYS A O 1
ATOM 1901 N N . SER A 1 242 ? 14.064 -11.804 -12.675 1.00 95.38 242 SER A N 1
ATOM 1902 C CA . SER A 1 242 ? 14.188 -12.608 -13.896 1.00 95.38 242 SER A CA 1
ATOM 1903 C C . SER A 1 242 ? 13.142 -12.247 -14.956 1.00 95.38 242 SER A C 1
ATOM 1905 O O . SER A 1 242 ? 13.450 -12.243 -16.146 1.00 95.38 242 SER A O 1
ATOM 1907 N N . ALA A 1 243 ? 11.927 -11.890 -14.530 1.00 95.94 243 ALA A N 1
ATOM 1908 C CA . ALA A 1 243 ? 10.825 -11.541 -15.420 1.00 95.94 243 ALA A CA 1
ATOM 1909 C C . ALA A 1 243 ? 10.962 -10.138 -16.038 1.00 95.94 243 ALA A C 1
ATOM 1911 O O . ALA A 1 243 ? 10.506 -9.919 -17.163 1.00 95.94 243 ALA A O 1
ATOM 1912 N N . PHE A 1 244 ? 11.594 -9.200 -15.327 1.00 95.75 244 PHE A N 1
ATOM 1913 C CA . PHE A 1 244 ? 11.735 -7.798 -15.728 1.00 95.75 244 PHE A CA 1
ATOM 1914 C C . PHE A 1 244 ? 13.210 -7.421 -15.877 1.00 95.75 244 PHE A C 1
ATOM 1916 O O . PHE A 1 244 ? 13.836 -6.840 -14.988 1.00 95.75 244 PHE A O 1
ATOM 1923 N N . SER A 1 245 ? 13.778 -7.770 -17.031 1.00 93.50 245 SER A N 1
ATOM 1924 C CA . SER A 1 245 ? 15.133 -7.348 -17.393 1.00 93.50 245 SER A CA 1
ATOM 1925 C C . SER A 1 245 ? 15.179 -5.845 -17.698 1.00 93.50 245 SER A C 1
ATOM 1927 O O . SER A 1 245 ? 14.223 -5.325 -18.278 1.00 93.50 245 SER A O 1
ATOM 1929 N N . PRO A 1 246 ? 16.282 -5.142 -17.372 1.00 93.00 246 PRO A N 1
ATOM 1930 C CA . PRO A 1 246 ? 16.460 -3.745 -17.752 1.00 93.00 246 PRO A CA 1
ATOM 1931 C C . PRO A 1 246 ? 16.248 -3.539 -19.256 1.00 93.00 246 PRO A C 1
ATOM 1933 O O . PRO A 1 246 ? 16.791 -4.286 -20.072 1.00 93.00 246 PRO A O 1
ATOM 1936 N N . ARG A 1 247 ? 15.454 -2.527 -19.613 1.00 94.06 247 ARG A N 1
ATOM 1937 C CA . ARG A 1 247 ? 15.178 -2.152 -21.004 1.00 94.06 247 ARG A CA 1
ATOM 1938 C C . ARG A 1 247 ? 15.983 -0.922 -21.388 1.00 94.06 247 ARG A C 1
ATOM 1940 O O . ARG A 1 247 ? 16.246 -0.060 -20.551 1.00 94.06 247 ARG A O 1
ATOM 1947 N N . MET A 1 248 ? 16.355 -0.859 -22.660 1.00 96.25 248 MET A N 1
ATOM 1948 C CA . MET A 1 248 ? 16.860 0.370 -23.262 1.00 96.25 248 MET A CA 1
ATOM 1949 C C . MET A 1 248 ? 15.677 1.303 -23.563 1.00 96.25 248 MET A C 1
ATOM 1951 O O . MET A 1 248 ? 14.562 0.808 -23.731 1.00 96.25 248 MET A O 1
ATOM 1955 N N . PRO A 1 249 ? 15.889 2.626 -23.627 1.00 96.62 249 PRO A N 1
ATOM 1956 C CA . PRO A 1 249 ? 14.875 3.547 -24.129 1.00 96.62 249 PRO A CA 1
ATOM 1957 C C . PRO A 1 249 ? 14.441 3.176 -25.554 1.00 96.62 249 PRO A C 1
ATOM 1959 O O . PRO A 1 249 ? 15.279 2.886 -26.408 1.00 96.62 249 PRO A O 1
ATOM 1962 N N . GLU A 1 250 ? 13.134 3.165 -25.790 1.00 95.19 250 GLU A N 1
ATOM 1963 C CA . GLU A 1 250 ? 12.481 2.762 -27.034 1.00 95.19 250 GLU A CA 1
ATOM 1964 C C . GLU A 1 250 ? 11.648 3.933 -27.572 1.00 95.19 250 GLU A C 1
ATOM 1966 O O . GLU A 1 250 ? 11.064 4.699 -26.808 1.00 95.19 250 GLU A O 1
ATOM 1971 N N . GLU A 1 251 ? 11.580 4.078 -28.896 1.00 93.31 251 GLU A N 1
ATOM 1972 C CA . GLU A 1 251 ? 10.765 5.131 -29.517 1.00 93.31 251 GLU A CA 1
ATOM 1973 C C . GLU A 1 251 ? 9.265 4.839 -29.451 1.00 93.31 251 GLU A C 1
ATOM 1975 O O . GLU A 1 251 ? 8.460 5.750 -29.306 1.00 93.31 251 GLU A O 1
ATOM 1980 N N . ASN A 1 252 ? 8.908 3.556 -29.526 1.00 91.19 252 ASN A N 1
ATOM 1981 C CA . ASN A 1 252 ? 7.537 3.070 -29.443 1.00 91.19 252 ASN A CA 1
ATOM 1982 C C . ASN A 1 252 ? 7.536 1.817 -28.561 1.00 91.19 252 ASN A C 1
ATOM 1984 O O . ASN A 1 252 ? 7.629 0.698 -29.085 1.00 91.19 252 ASN A O 1
ATOM 1988 N N . PRO A 1 253 ? 7.531 1.975 -27.228 1.00 95.00 253 PRO A N 1
ATOM 1989 C CA . PRO A 1 253 ? 7.738 0.849 -26.345 1.00 95.00 253 PRO A CA 1
ATOM 1990 C C . PRO A 1 253 ? 6.579 -0.145 -26.422 1.00 95.00 253 PRO A C 1
ATOM 1992 O O . PRO A 1 253 ? 5.401 0.207 -26.352 1.00 95.00 253 PRO A O 1
ATOM 1995 N N . ILE A 1 254 ? 6.931 -1.423 -26.548 1.00 95.06 254 ILE A N 1
ATOM 1996 C CA . ILE A 1 254 ? 5.958 -2.519 -26.502 1.00 95.06 254 ILE A CA 1
ATOM 1997 C C . ILE A 1 254 ? 5.629 -2.814 -25.038 1.00 95.06 254 ILE A C 1
ATOM 1999 O O . ILE A 1 254 ? 6.546 -3.038 -24.235 1.00 95.06 254 ILE A O 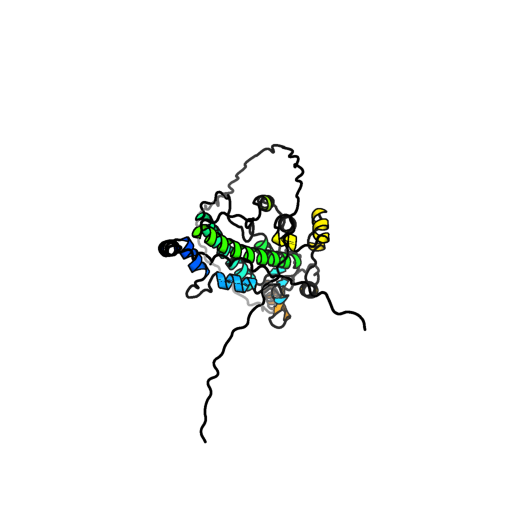1
ATOM 2003 N N . GLU A 1 255 ? 4.341 -2.870 -24.702 1.00 96.00 255 GLU A N 1
ATOM 2004 C CA . GLU A 1 255 ? 3.894 -3.261 -23.369 1.00 96.00 255 GLU A CA 1
ATOM 2005 C C . GLU A 1 255 ? 4.057 -4.776 -23.194 1.00 96.00 255 GLU A C 1
ATOM 2007 O O . GLU A 1 255 ? 3.660 -5.571 -24.047 1.00 96.00 255 GLU A O 1
ATOM 2012 N N . ARG A 1 256 ? 4.665 -5.193 -22.085 1.00 96.62 256 ARG A N 1
ATOM 2013 C CA . ARG A 1 256 ? 4.912 -6.590 -21.730 1.00 96.62 256 ARG A CA 1
ATOM 2014 C C . ARG A 1 256 ? 4.172 -6.916 -20.444 1.00 96.62 256 ARG A C 1
ATOM 2016 O O . ARG A 1 256 ? 4.323 -6.228 -19.437 1.00 96.62 256 ARG A O 1
ATOM 2023 N N . TYR A 1 257 ? 3.403 -7.992 -20.461 1.00 95.69 257 TYR A N 1
ATOM 2024 C CA . TYR A 1 257 ? 2.754 -8.534 -19.269 1.00 95.69 257 TYR A CA 1
ATOM 2025 C C . TYR A 1 257 ? 2.658 -10.053 -19.364 1.00 95.69 257 TYR A C 1
ATOM 2027 O O . TYR A 1 257 ? 2.927 -10.645 -20.408 1.00 95.69 257 TYR A O 1
ATOM 2035 N N . TYR A 1 258 ? 2.289 -10.697 -18.261 1.00 96.38 258 TYR A N 1
ATOM 2036 C CA . TYR A 1 258 ? 2.147 -12.147 -18.192 1.00 96.38 258 TYR A CA 1
ATOM 2037 C C . TYR A 1 258 ? 0.668 -12.522 -18.032 1.00 96.38 258 TYR A C 1
ATOM 2039 O O . TYR A 1 258 ? -0.077 -11.880 -17.279 1.00 96.38 258 TYR A O 1
ATOM 2047 N N . ASN A 1 259 ? 0.231 -13.534 -18.784 1.00 95.00 259 ASN A N 1
ATOM 2048 C CA . ASN A 1 259 ? -1.108 -14.109 -18.643 1.00 95.00 259 ASN A CA 1
ATOM 2049 C C . ASN A 1 259 ? -1.171 -15.107 -17.478 1.00 95.00 259 ASN A C 1
ATOM 2051 O O . ASN A 1 259 ? -0.152 -15.410 -16.865 1.00 95.00 259 ASN A O 1
ATOM 2055 N N . ASN A 1 260 ? -2.358 -15.659 -17.219 1.00 93.69 260 ASN A N 1
ATOM 2056 C CA . ASN A 1 260 ? -2.602 -16.608 -16.124 1.00 93.69 260 ASN A CA 1
ATOM 2057 C C . ASN A 1 260 ? -1.781 -17.909 -16.234 1.00 93.69 260 ASN A C 1
ATOM 2059 O O . ASN A 1 260 ? -1.602 -18.604 -15.242 1.00 93.69 260 ASN A O 1
ATOM 2063 N N . ASN A 1 261 ? -1.246 -18.220 -17.420 1.00 94.62 261 ASN A N 1
ATOM 2064 C CA . ASN A 1 261 ? -0.378 -19.378 -17.654 1.00 94.62 261 ASN A CA 1
ATOM 2065 C C . ASN A 1 261 ? 1.115 -19.030 -17.502 1.00 94.62 261 ASN A C 1
ATOM 2067 O O . ASN A 1 261 ? 1.973 -19.873 -17.748 1.00 94.62 261 ASN A O 1
ATOM 2071 N N . GLY A 1 262 ? 1.445 -17.779 -17.165 1.00 92.94 262 GLY A N 1
ATOM 2072 C CA . GLY A 1 262 ? 2.820 -17.285 -17.086 1.00 92.94 262 GLY A CA 1
ATOM 2073 C C . GLY A 1 262 ? 3.481 -17.051 -18.443 1.00 92.94 262 GLY A C 1
ATOM 2074 O O . GLY A 1 262 ? 4.679 -16.779 -18.495 1.00 92.94 262 GLY A O 1
ATOM 2075 N N . ALA A 1 263 ? 2.731 -17.116 -19.545 1.00 96.00 263 ALA A N 1
ATOM 2076 C CA . ALA A 1 263 ? 3.256 -16.769 -20.856 1.00 96.00 263 ALA A CA 1
ATOM 2077 C C . ALA A 1 263 ? 3.323 -15.245 -21.009 1.00 96.00 263 ALA A C 1
ATOM 2079 O O . ALA A 1 263 ? 2.382 -14.522 -20.664 1.00 96.00 263 ALA A O 1
ATOM 2080 N N . ARG A 1 264 ? 4.449 -14.763 -21.544 1.00 96.31 264 ARG A N 1
ATOM 2081 C CA . ARG A 1 264 ? 4.667 -13.343 -21.821 1.00 96.31 264 ARG A CA 1
ATOM 2082 C C . ARG A 1 264 ? 3.867 -12.925 -23.052 1.00 96.31 264 ARG A C 1
ATOM 2084 O O . ARG A 1 264 ? 4.048 -13.493 -24.127 1.00 96.31 264 ARG A O 1
ATOM 2091 N N . ILE A 1 265 ? 3.038 -11.902 -22.896 1.00 96.31 265 ILE A N 1
ATOM 2092 C CA . ILE A 1 265 ? 2.293 -11.247 -23.967 1.00 96.31 265 ILE A CA 1
ATOM 2093 C C . ILE A 1 265 ? 2.953 -9.902 -24.261 1.00 96.31 265 ILE A C 1
ATOM 2095 O O . ILE A 1 265 ? 3.280 -9.143 -23.348 1.00 96.31 265 ILE A O 1
ATOM 2099 N N . ASN A 1 266 ? 3.143 -9.630 -25.549 1.00 95.88 266 ASN A N 1
ATOM 2100 C CA . ASN A 1 266 ? 3.644 -8.368 -26.069 1.00 95.88 266 ASN A CA 1
ATOM 2101 C C . ASN A 1 266 ? 2.466 -7.630 -26.714 1.00 95.88 266 ASN A C 1
ATOM 2103 O O . ASN A 1 266 ? 1.922 -8.114 -27.705 1.00 95.88 266 ASN A O 1
ATOM 2107 N N . ASN A 1 267 ? 2.072 -6.490 -26.160 1.00 92.75 267 ASN A N 1
ATOM 2108 C CA . ASN A 1 267 ? 0.973 -5.678 -26.664 1.00 92.75 267 ASN A CA 1
ATOM 2109 C C . ASN A 1 267 ? 1.513 -4.359 -27.222 1.00 92.75 267 ASN A C 1
ATOM 2111 O O . ASN A 1 267 ? 2.201 -3.613 -26.521 1.00 92.75 267 ASN A O 1
ATOM 2115 N N . ARG A 1 268 ? 1.223 -4.076 -28.494 1.00 87.12 268 ARG A N 1
ATOM 2116 C CA . ARG A 1 268 ? 1.550 -2.785 -29.110 1.00 87.12 268 ARG A CA 1
ATOM 2117 C C . ARG A 1 268 ? 0.406 -1.818 -28.774 1.00 87.12 268 ARG A C 1
ATOM 2119 O O . ARG A 1 268 ? -0.746 -2.188 -28.995 1.00 87.12 268 ARG A O 1
ATOM 2126 N N . PRO A 1 269 ? 0.674 -0.621 -28.223 1.00 77.44 269 PRO A N 1
ATOM 2127 C CA . PRO A 1 269 ? -0.390 0.316 -27.885 1.00 77.44 269 PRO A CA 1
ATOM 2128 C C . PRO A 1 269 ? -1.243 0.654 -29.125 1.00 77.44 269 PRO A C 1
ATOM 2130 O O . PRO A 1 269 ? -0.673 0.934 -30.184 1.00 77.44 269 PRO A O 1
ATOM 2133 N N . PRO A 1 270 ? -2.586 0.666 -29.019 1.00 70.38 270 PRO A N 1
ATOM 2134 C CA . PRO A 1 270 ? -3.471 0.889 -30.164 1.00 70.38 270 PRO A CA 1
ATOM 2135 C C . PRO A 1 270 ? -3.317 2.272 -30.810 1.00 70.38 270 PRO A C 1
ATOM 2137 O O . PRO A 1 270 ? -3.644 2.427 -31.982 1.00 70.38 270 PRO A O 1
ATOM 2140 N N . SER A 1 271 ? -2.762 3.260 -30.096 1.00 66.38 271 SER A N 1
ATOM 2141 C CA . SER A 1 271 ? -2.481 4.601 -30.629 1.00 66.38 271 SER A CA 1
ATOM 2142 C C . SER A 1 271 ? -1.586 4.596 -31.873 1.00 66.38 271 SER A C 1
ATOM 2144 O O . SER A 1 271 ? -1.637 5.545 -32.643 1.00 66.38 271 SER A O 1
ATOM 2146 N N . PHE A 1 272 ? -0.814 3.529 -32.100 1.00 57.66 272 PHE A N 1
ATOM 2147 C CA . PHE A 1 272 ? 0.063 3.391 -33.267 1.00 57.66 272 PHE A CA 1
ATOM 2148 C C . PHE A 1 272 ? -0.543 2.579 -34.416 1.00 57.66 272 PHE A C 1
ATOM 2150 O O . PHE A 1 272 ? -0.026 2.631 -35.526 1.00 57.66 272 PHE A O 1
ATOM 2157 N N . ALA A 1 273 ? -1.640 1.849 -34.185 1.00 57.53 273 ALA A N 1
ATOM 2158 C CA . ALA A 1 273 ? -2.288 1.079 -35.249 1.00 57.53 273 ALA A CA 1
ATOM 2159 C C . ALA A 1 273 ? -2.936 1.995 -36.307 1.00 57.53 273 ALA A C 1
ATOM 2161 O O . ALA A 1 273 ? -3.002 1.641 -37.478 1.00 57.53 273 ALA A O 1
ATOM 2162 N N . LEU A 1 274 ? -3.352 3.204 -35.910 1.00 57.34 274 LEU A N 1
ATOM 2163 C CA . LEU A 1 274 ? -4.019 4.163 -36.796 1.00 57.34 274 LEU A CA 1
ATOM 2164 C C . LEU A 1 274 ? -3.069 4.912 -37.749 1.00 57.34 274 LEU A C 1
ATOM 2166 O O . LEU A 1 274 ? -3.535 5.453 -38.751 1.00 57.34 274 LEU A O 1
ATOM 2170 N N . GLU A 1 275 ? -1.766 4.976 -37.456 1.00 58.91 275 GLU A N 1
ATOM 2171 C CA . GLU A 1 275 ? -0.789 5.615 -38.355 1.00 58.91 275 GLU A CA 1
ATOM 2172 C C . GLU A 1 275 ? -0.306 4.651 -39.447 1.00 58.91 275 GLU A C 1
ATOM 2174 O O . GLU A 1 275 ? -0.202 5.051 -40.604 1.00 58.91 275 GLU A O 1
ATOM 2179 N N . GLU A 1 276 ? -0.113 3.369 -39.119 1.00 57.72 276 GLU A N 1
ATOM 2180 C CA . GLU A 1 276 ? 0.343 2.344 -40.074 1.00 57.72 276 GLU A CA 1
ATOM 2181 C C . GLU A 1 276 ? -0.740 2.008 -41.123 1.00 57.72 276 GLU A C 1
ATOM 2183 O O . GLU A 1 276 ? -0.422 1.789 -42.290 1.00 57.72 276 GLU A O 1
ATOM 2188 N N . GLU A 1 277 ? -2.031 2.053 -40.762 1.00 57.91 277 GLU A N 1
ATOM 2189 C CA . GLU A 1 277 ? -3.128 1.867 -41.729 1.00 57.91 277 GLU A CA 1
ATOM 2190 C C . GLU A 1 277 ? -3.339 3.081 -42.654 1.00 57.91 277 GLU A C 1
ATOM 2192 O O . GLU A 1 277 ? -3.843 2.927 -43.766 1.00 57.91 277 GLU A O 1
ATOM 2197 N N . ARG A 1 278 ? -2.908 4.290 -42.257 1.00 56.22 278 ARG A N 1
ATOM 2198 C CA . ARG A 1 278 ? -3.022 5.492 -43.106 1.00 56.22 278 ARG A CA 1
ATOM 2199 C C . ARG A 1 278 ? -1.975 5.566 -44.216 1.00 56.22 278 ARG A C 1
ATOM 2201 O O . ARG A 1 278 ? -2.235 6.224 -45.221 1.00 56.22 278 ARG A O 1
ATOM 2208 N N . GLU A 1 279 ? -0.827 4.904 -44.079 1.00 55.81 279 GLU A N 1
ATOM 2209 C CA . GLU A 1 279 ? 0.205 4.904 -45.128 1.00 55.81 279 GLU A CA 1
ATOM 2210 C C . GLU A 1 279 ? -0.078 3.920 -46.274 1.00 55.81 279 GLU A C 1
ATOM 2212 O O . GLU A 1 279 ? 0.475 4.081 -47.363 1.00 55.81 279 GLU A O 1
ATOM 2217 N N . VAL A 1 280 ? -0.981 2.951 -46.091 1.00 57.12 280 VAL A N 1
ATOM 2218 C CA . VAL A 1 280 ? -1.293 1.956 -47.135 1.00 57.12 280 VAL A CA 1
ATOM 2219 C C . VAL A 1 280 ? -2.335 2.466 -48.146 1.00 57.12 280 VAL A C 1
ATOM 2221 O O . VAL A 1 280 ? -2.351 2.002 -49.284 1.00 57.12 280 VAL A O 1
ATOM 2224 N N . ASP A 1 281 ? -3.136 3.483 -47.806 1.00 53.78 281 ASP A N 1
ATOM 2225 C CA . ASP A 1 281 ? -4.269 3.930 -48.641 1.00 53.78 281 ASP A CA 1
ATOM 2226 C C . ASP A 1 281 ? -3.993 5.169 -49.526 1.00 53.78 281 ASP A C 1
ATOM 2228 O O . ASP A 1 281 ? -4.874 5.648 -50.241 1.00 53.78 281 ASP A O 1
ATOM 2232 N N . ILE A 1 282 ? -2.761 5.700 -49.546 1.00 56.88 282 ILE A N 1
ATOM 2233 C CA . ILE A 1 282 ? -2.422 6.916 -50.326 1.00 56.88 282 ILE A CA 1
ATOM 2234 C C . ILE A 1 282 ? -1.910 6.602 -51.753 1.00 56.88 282 ILE A C 1
ATOM 2236 O O . ILE A 1 282 ? -1.764 7.509 -52.570 1.00 56.88 282 ILE A O 1
ATOM 2240 N N . GLN A 1 283 ? -1.712 5.333 -52.137 1.00 54.12 283 GLN A N 1
ATOM 2241 C CA . GLN A 1 283 ? -1.207 4.983 -53.482 1.00 54.12 283 GLN A CA 1
ATOM 2242 C C . GLN A 1 283 ? -2.265 4.595 -54.540 1.00 54.12 283 GLN A C 1
ATOM 2244 O O . GLN A 1 283 ? -1.877 4.265 -55.660 1.00 54.12 283 GLN A O 1
ATOM 2249 N N . GLN A 1 284 ? -3.578 4.679 -54.274 1.00 54.56 284 GLN A N 1
ATOM 2250 C CA . GLN A 1 284 ? -4.609 4.322 -55.277 1.00 54.56 284 GLN A CA 1
ATOM 2251 C C . GLN A 1 284 ? -5.811 5.277 -55.392 1.00 54.56 284 GLN A C 1
ATOM 2253 O O . GLN A 1 284 ? -6.906 4.864 -55.771 1.00 54.56 284 GLN A O 1
ATOM 2258 N N . VAL A 1 285 ? -5.632 6.580 -55.162 1.00 53.06 285 VAL A N 1
ATOM 2259 C CA . VAL A 1 285 ? -6.667 7.551 -55.560 1.00 53.06 285 VAL A CA 1
ATOM 2260 C C . VAL A 1 285 ? -6.434 7.978 -57.011 1.00 53.06 285 VAL A C 1
ATOM 2262 O O . VAL A 1 285 ? -5.651 8.882 -57.299 1.00 53.06 285 VAL A O 1
ATOM 2265 N N . GLU A 1 286 ? -7.126 7.311 -57.940 1.00 56.62 286 GLU A N 1
ATOM 2266 C CA . GLU A 1 286 ? -7.335 7.817 -59.301 1.00 56.62 286 GLU A CA 1
ATOM 2267 C C . GLU A 1 286 ? -7.888 9.257 -59.260 1.00 56.62 286 GLU A C 1
ATOM 2269 O O . GLU A 1 286 ? -8.795 9.553 -58.470 1.00 56.62 286 GLU A O 1
ATOM 2274 N N . PRO A 1 287 ? -7.421 10.160 -60.139 1.00 51.22 287 PRO A N 1
ATOM 2275 C CA . PRO A 1 287 ? -7.904 11.531 -60.203 1.00 51.22 287 PRO A CA 1
ATOM 2276 C C . PRO A 1 287 ? -9.325 11.564 -60.782 1.00 51.22 287 PRO A C 1
ATOM 2278 O O . PRO A 1 287 ? -9.534 11.707 -61.986 1.00 51.22 287 PRO A O 1
ATOM 2281 N N . ARG A 1 288 ? -10.345 11.459 -59.926 1.00 48.38 288 ARG A N 1
ATOM 2282 C CA . ARG A 1 288 ? -11.714 11.797 -60.326 1.00 48.38 288 ARG A CA 1
ATOM 2283 C C . ARG A 1 288 ? -11.856 13.312 -60.381 1.00 48.38 288 ARG A C 1
ATOM 2285 O O . ARG A 1 288 ? -11.912 13.989 -59.361 1.00 48.38 288 ARG A O 1
ATOM 2292 N N . HIS A 1 289 ? -11.936 13.823 -61.605 1.00 51.56 289 HIS A N 1
ATOM 2293 C CA . HIS A 1 289 ? -12.352 15.181 -61.933 1.00 51.56 289 HIS A CA 1
ATOM 2294 C C . HIS A 1 289 ? -13.670 15.546 -61.225 1.00 51.56 289 HIS A C 1
ATOM 2296 O O . HIS A 1 289 ? -14.757 15.219 -61.704 1.00 51.56 289 HIS A O 1
ATOM 2302 N N . ALA A 1 290 ? -13.585 16.253 -60.099 1.00 48.62 290 ALA A N 1
ATOM 2303 C CA . A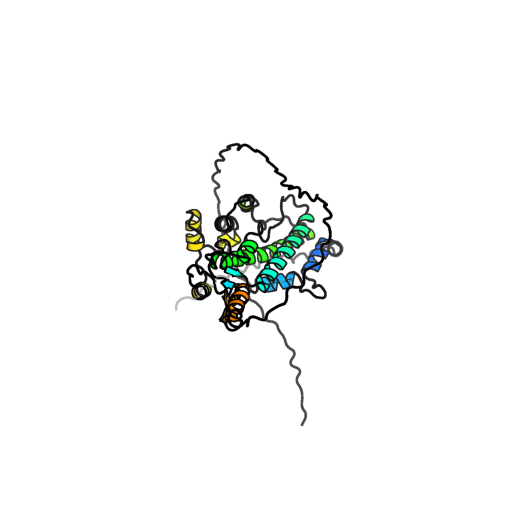LA A 1 290 ? -14.731 16.906 -59.483 1.00 48.62 290 ALA A CA 1
ATOM 2304 C C . ALA A 1 290 ? -14.892 18.301 -60.098 1.00 48.62 290 ALA A C 1
ATOM 2306 O O . ALA A 1 290 ? -14.009 19.154 -60.005 1.00 48.62 290 ALA A O 1
ATOM 2307 N N . ARG A 1 291 ? -16.026 18.513 -60.773 1.00 50.84 291 ARG A N 1
ATOM 2308 C CA . ARG A 1 291 ? -16.468 19.827 -61.240 1.00 50.84 291 ARG A CA 1
ATOM 2309 C C . ARG A 1 291 ? -16.684 20.745 -60.040 1.00 50.84 291 ARG A C 1
ATOM 2311 O O . ARG A 1 291 ? -17.428 20.407 -59.124 1.00 50.84 291 ARG A O 1
ATOM 2318 N N . ILE A 1 292 ? -16.056 21.910 -60.113 1.00 44.59 292 ILE A N 1
ATOM 2319 C CA . ILE A 1 292 ? -16.267 23.061 -59.242 1.00 44.59 292 ILE A CA 1
ATOM 2320 C C . ILE A 1 292 ? -17.714 23.528 -59.438 1.00 44.59 292 ILE A C 1
ATOM 2322 O O . ILE A 1 292 ? -18.096 23.921 -60.540 1.00 44.59 292 ILE A O 1
ATOM 2326 N N . ALA A 1 293 ? -18.519 23.435 -58.384 1.00 54.91 293 ALA A N 1
ATOM 2327 C CA . ALA A 1 293 ? -19.744 24.204 -58.240 1.00 54.91 293 ALA A CA 1
ATOM 2328 C C . ALA A 1 293 ? -19.513 25.175 -57.081 1.00 54.91 293 ALA A C 1
ATOM 2330 O O . ALA A 1 293 ? -19.167 24.752 -55.976 1.00 54.91 293 ALA A O 1
ATOM 2331 N N . ASP A 1 294 ? -19.638 26.464 -57.377 1.00 56.41 294 ASP A N 1
ATOM 2332 C CA . ASP A 1 294 ? -19.399 27.560 -56.445 1.00 56.41 294 ASP A CA 1
ATOM 2333 C C . ASP A 1 294 ? -20.370 27.515 -55.250 1.00 56.41 294 ASP A C 1
ATOM 2335 O O . ASP A 1 294 ? -21.567 27.266 -55.438 1.00 56.41 294 ASP A O 1
ATOM 2339 N N . PRO A 1 295 ? -19.904 27.788 -54.018 1.00 66.62 295 PRO A N 1
ATOM 2340 C CA . PRO A 1 295 ? -20.787 27.942 -52.872 1.00 66.62 295 PRO A CA 1
ATOM 2341 C C . PRO A 1 295 ? -21.452 29.334 -52.839 1.00 66.62 295 PRO A C 1
ATOM 2343 O O . PRO A 1 295 ? -20.837 30.333 -53.225 1.00 66.62 295 PRO A O 1
ATOM 2346 N N . PRO A 1 296 ? -22.696 29.436 -52.332 1.00 61.22 296 PRO A N 1
ATOM 2347 C CA . PRO A 1 296 ? -23.374 30.710 -52.151 1.00 61.22 296 PRO A CA 1
ATOM 2348 C C . PRO A 1 296 ? -22.776 31.505 -50.983 1.00 61.22 296 PRO A C 1
ATOM 2350 O O . PRO A 1 296 ? -22.518 30.986 -49.898 1.00 61.22 296 PRO A O 1
ATOM 2353 N N . ILE A 1 297 ? -22.599 32.801 -51.229 1.00 56.50 297 ILE A N 1
ATOM 2354 C CA . ILE A 1 297 ? -22.163 33.819 -50.274 1.00 56.50 297 ILE A CA 1
ATOM 2355 C C . ILE A 1 297 ? -23.258 34.014 -49.217 1.00 56.50 297 ILE A C 1
ATOM 2357 O O . ILE A 1 297 ? -24.366 34.436 -49.550 1.00 56.50 297 ILE A O 1
ATOM 2361 N N . THR A 1 298 ? -22.943 33.781 -47.942 1.00 62.03 298 THR A N 1
ATOM 2362 C CA . THR A 1 298 ? -23.749 34.264 -46.808 1.00 62.03 298 THR A CA 1
ATOM 2363 C C . THR A 1 298 ? -22.957 35.276 -45.978 1.00 62.03 298 THR A C 1
ATOM 2365 O O . THR A 1 298 ? -21.768 35.057 -45.735 1.00 62.03 298 THR A O 1
ATOM 2368 N N . PRO A 1 299 ? -23.585 36.387 -45.549 1.00 57.22 299 PRO A N 1
ATOM 2369 C CA . PRO A 1 299 ? -22.902 37.493 -44.892 1.00 57.22 299 PRO A CA 1
ATOM 2370 C C . PRO A 1 299 ? -22.559 37.213 -43.425 1.00 57.22 299 PRO A C 1
ATOM 2372 O O . PRO A 1 299 ? -23.287 36.547 -42.690 1.00 57.22 299 PRO A O 1
ATOM 2375 N N . ALA A 1 300 ? -21.427 37.791 -43.029 1.00 49.59 300 ALA A N 1
ATOM 2376 C CA . ALA A 1 300 ? -20.856 37.788 -41.695 1.00 49.59 300 ALA A CA 1
ATOM 2377 C C . ALA A 1 300 ? -21.820 38.346 -40.638 1.00 49.59 300 ALA A C 1
ATOM 2379 O O . ALA A 1 300 ? -22.348 39.446 -40.790 1.00 49.59 300 ALA A O 1
ATOM 2380 N N . THR A 1 301 ? -21.973 37.614 -39.534 1.00 51.50 301 THR A N 1
ATOM 2381 C CA . THR A 1 301 ? -22.476 38.167 -38.273 1.00 51.50 301 THR A CA 1
ATOM 2382 C C . THR A 1 301 ? -21.367 38.023 -37.240 1.00 51.50 301 THR A C 1
ATOM 2384 O O . THR A 1 301 ? -20.953 36.924 -36.884 1.00 51.50 301 THR A O 1
ATOM 2387 N N . SER A 1 302 ? -20.831 39.172 -36.856 1.00 55.41 302 SER A N 1
ATOM 2388 C CA . SER A 1 302 ? -19.863 39.391 -35.794 1.00 55.41 302 SER A CA 1
ATOM 2389 C C . SER A 1 302 ? -20.518 39.226 -34.425 1.00 55.41 302 SER A C 1
ATOM 2391 O O . SER A 1 302 ? -21.482 39.939 -34.150 1.00 55.41 302 SER A O 1
ATOM 2393 N N . ASP A 1 303 ? -19.950 38.394 -33.554 1.00 46.78 303 ASP A N 1
ATOM 2394 C CA . ASP A 1 303 ? -20.168 38.526 -32.111 1.00 46.78 303 ASP A CA 1
ATOM 2395 C C . ASP A 1 303 ? -18.899 38.129 -31.326 1.00 46.78 303 ASP A C 1
ATOM 2397 O O . ASP A 1 303 ? -18.446 36.984 -31.434 1.00 46.78 303 ASP A O 1
ATOM 2401 N N . PRO A 1 304 ? -18.256 39.062 -30.596 1.00 57.72 304 PRO A N 1
ATOM 2402 C CA . PRO A 1 304 ? -17.088 38.788 -29.776 1.00 57.72 304 PRO A CA 1
ATOM 2403 C C . PRO A 1 304 ? -17.445 38.852 -28.286 1.00 57.72 304 PRO A C 1
ATOM 2405 O O . PRO A 1 304 ? -17.807 39.913 -27.792 1.00 57.72 304 PRO A O 1
ATOM 2408 N N . SER A 1 305 ? -17.263 37.763 -27.536 1.00 44.88 305 SER A N 1
ATOM 2409 C CA . SER A 1 305 ? -16.771 37.786 -26.142 1.00 44.88 305 SER A CA 1
ATOM 2410 C C . SER A 1 305 ? -16.997 36.444 -25.447 1.00 44.88 305 SER A C 1
ATOM 2412 O O . SER A 1 305 ? -18.078 36.155 -24.965 1.00 44.88 305 SER A O 1
ATOM 2414 N N . HIS A 1 306 ? -15.939 35.653 -25.285 1.00 40.53 306 HIS A N 1
ATOM 2415 C CA . HIS A 1 306 ? -15.818 34.823 -24.087 1.00 40.53 306 HIS A CA 1
ATOM 2416 C C . HIS A 1 306 ? -14.360 34.825 -23.639 1.00 40.53 306 HIS A C 1
ATOM 2418 O O . HIS A 1 306 ? -13.492 34.123 -24.153 1.00 40.53 306 HIS A O 1
ATOM 2424 N N . ARG A 1 307 ? -14.123 35.740 -22.701 1.00 40.94 307 ARG A N 1
ATOM 2425 C CA . ARG A 1 307 ? -12.921 35.912 -21.900 1.00 40.94 307 ARG A CA 1
ATOM 2426 C C . ARG A 1 307 ? -12.884 34.764 -20.892 1.00 40.94 307 ARG A C 1
ATOM 2428 O O . ARG A 1 307 ? -13.763 34.679 -20.042 1.00 40.94 307 ARG A O 1
ATOM 2435 N N . TRP A 1 308 ? -11.900 33.883 -21.015 1.00 42.31 308 TRP A N 1
ATOM 2436 C CA . TRP A 1 308 ? -11.568 32.920 -19.971 1.00 42.31 308 TRP A CA 1
ATOM 2437 C C . TRP A 1 308 ? -10.761 33.664 -18.908 1.00 42.31 308 TRP A C 1
ATOM 2439 O O . TRP A 1 308 ? -9.696 34.203 -19.203 1.00 42.31 308 TRP A O 1
ATOM 2449 N N . GLU A 1 309 ? -11.317 33.784 -17.706 1.00 39.03 309 GLU A N 1
ATOM 2450 C CA . GLU A 1 309 ? -10.604 34.297 -16.541 1.00 39.03 309 GLU A CA 1
ATOM 2451 C C . GLU A 1 309 ? -9.863 33.147 -15.857 1.00 39.03 309 GLU A C 1
ATOM 2453 O O . GLU A 1 309 ? -10.463 32.208 -15.332 1.00 39.03 309 GLU A O 1
ATOM 2458 N N . ASP A 1 310 ? -8.537 33.256 -15.874 1.00 38.16 310 ASP A N 1
ATOM 2459 C CA . ASP A 1 310 ? -7.614 32.508 -15.036 1.00 38.16 310 ASP A CA 1
ATOM 2460 C C . ASP A 1 310 ? -7.891 32.803 -13.556 1.00 38.16 310 ASP A C 1
ATOM 2462 O O . ASP A 1 310 ? -7.748 33.934 -13.093 1.00 38.16 310 ASP A O 1
ATOM 2466 N N . SER A 1 311 ? -8.236 31.772 -12.785 1.00 39.16 311 SER A N 1
ATOM 2467 C CA . SER A 1 311 ? -8.266 31.831 -11.319 1.00 39.16 311 SER A CA 1
ATOM 2468 C C . SER A 1 311 ? -7.109 31.022 -10.741 1.00 39.16 311 SER A C 1
ATOM 2470 O O . SER A 1 311 ? -7.280 29.915 -10.236 1.00 39.16 311 SER A O 1
ATOM 2472 N N . ALA A 1 312 ? -5.907 31.595 -10.811 1.00 35.06 312 ALA A N 1
ATOM 2473 C CA . ALA A 1 312 ? -4.763 31.171 -10.013 1.00 35.06 312 ALA A CA 1
ATOM 2474 C C . ALA A 1 312 ? -4.806 31.895 -8.656 1.00 35.06 312 ALA A C 1
ATOM 2476 O O . ALA A 1 312 ? -4.360 33.033 -8.524 1.00 35.06 312 ALA A O 1
ATOM 2477 N N . SER A 1 313 ? -5.362 31.239 -7.634 1.00 38.12 313 SER A N 1
ATOM 2478 C CA . SER A 1 313 ? -5.327 31.737 -6.254 1.00 38.12 313 SER A CA 1
ATOM 2479 C C . SER A 1 313 ? -3.967 31.436 -5.624 1.00 38.12 313 SER A C 1
ATOM 2481 O O . SER A 1 313 ? -3.692 30.319 -5.187 1.00 38.12 313 SER A O 1
ATOM 2483 N N . SER A 1 314 ? -3.104 32.449 -5.571 1.00 34.72 314 SER A N 1
ATOM 2484 C CA . SER A 1 314 ? -1.839 32.424 -4.844 1.00 34.72 314 SER A CA 1
ATOM 2485 C C . SER A 1 314 ? -2.062 32.635 -3.341 1.00 34.72 314 SER A C 1
ATOM 2487 O O . SER A 1 314 ? -2.310 33.761 -2.909 1.00 34.72 314 SER A O 1
ATOM 2489 N N . TYR A 1 315 ? -1.886 31.596 -2.525 1.00 33.97 315 TYR A N 1
ATOM 2490 C CA . TYR A 1 315 ? -1.622 31.767 -1.094 1.00 33.97 315 TYR A CA 1
ATOM 2491 C C . TYR A 1 315 ? -0.108 31.790 -0.868 1.00 33.97 315 TYR A C 1
ATOM 2493 O O . TYR A 1 315 ? 0.558 30.759 -0.844 1.00 33.97 315 TYR A O 1
ATOM 2501 N N . ARG A 1 316 ? 0.456 32.996 -0.721 1.00 30.78 316 ARG A N 1
ATOM 2502 C CA . ARG A 1 316 ? 1.794 33.198 -0.151 1.00 30.78 316 ARG A CA 1
ATOM 2503 C C . ARG A 1 316 ? 1.649 33.352 1.360 1.00 30.78 316 ARG A C 1
ATOM 2505 O O . ARG A 1 316 ? 1.240 34.412 1.823 1.00 30.78 316 ARG A O 1
ATOM 2512 N N . HIS A 1 317 ? 2.051 32.340 2.120 1.00 34.03 317 HIS A N 1
ATOM 2513 C CA . HIS A 1 317 ? 2.387 32.512 3.531 1.00 34.03 317 HIS A CA 1
ATOM 2514 C C . HIS A 1 317 ? 3.904 32.442 3.693 1.00 34.03 317 HIS A C 1
ATOM 2516 O O . HIS A 1 317 ? 4.525 31.393 3.573 1.00 34.03 317 HIS A O 1
ATOM 2522 N N . THR A 1 318 ? 4.508 33.599 3.948 1.00 32.84 318 THR A N 1
ATOM 2523 C CA . THR A 1 318 ? 5.888 33.726 4.413 1.00 32.84 318 THR A CA 1
ATOM 2524 C C . THR A 1 318 ? 5.948 33.362 5.894 1.00 32.84 318 THR A C 1
ATOM 2526 O O . THR A 1 318 ? 5.396 34.092 6.714 1.00 32.84 318 THR A O 1
ATOM 2529 N N . TRP A 1 319 ? 6.649 32.282 6.241 1.00 36.81 319 TRP A N 1
ATOM 2530 C CA . TRP A 1 319 ? 7.081 32.010 7.614 1.00 36.81 319 TRP A CA 1
ATOM 2531 C C . TRP A 1 319 ? 8.604 31.889 7.651 1.00 36.81 319 TRP A C 1
ATOM 2533 O O . TRP A 1 319 ? 9.206 31.117 6.907 1.00 36.81 319 TRP A O 1
ATOM 2543 N N . ALA A 1 320 ? 9.223 32.716 8.491 1.00 32.69 320 ALA A N 1
ATOM 2544 C CA . ALA A 1 320 ? 10.657 32.723 8.743 1.00 32.69 320 ALA A CA 1
ATOM 2545 C C . ALA A 1 320 ? 11.047 31.561 9.681 1.00 32.69 320 ALA A C 1
ATOM 2547 O O . ALA A 1 320 ? 10.300 31.270 10.619 1.00 32.69 320 ALA A O 1
ATOM 2548 N N . PRO A 1 321 ? 12.212 30.914 9.491 1.00 40.66 321 PRO A N 1
ATOM 2549 C CA . PRO A 1 321 ? 12.632 29.808 10.340 1.00 40.66 321 PRO A CA 1
ATOM 2550 C C . PRO A 1 321 ? 13.197 30.318 11.671 1.00 40.66 321 PRO A C 1
ATOM 2552 O O . PRO A 1 321 ? 14.125 31.128 11.714 1.00 40.66 321 PRO A O 1
ATOM 2555 N N . ARG A 1 322 ? 12.655 29.800 12.777 1.00 33.59 322 ARG A N 1
ATOM 2556 C CA . ARG A 1 322 ? 13.202 29.971 14.125 1.00 33.59 322 ARG A CA 1
ATOM 2557 C C . ARG A 1 322 ? 14.149 28.800 14.397 1.00 33.59 322 ARG A C 1
ATOM 2559 O O . ARG A 1 322 ? 13.712 27.673 14.594 1.00 33.59 322 ARG A O 1
ATOM 2566 N N . SER A 1 323 ? 15.450 29.063 14.364 1.00 36.97 323 SER A N 1
ATOM 2567 C CA . SER A 1 323 ? 16.499 28.092 14.682 1.00 36.97 323 SER A CA 1
ATOM 2568 C C . SER A 1 323 ? 16.517 27.796 16.185 1.00 36.97 323 SER A C 1
ATOM 2570 O O . SER A 1 323 ? 16.957 28.631 16.975 1.00 36.97 323 SER A O 1
ATOM 2572 N N . GLY A 1 324 ? 16.038 26.617 16.579 1.00 33.91 324 GLY A N 1
ATOM 2573 C CA . GLY A 1 324 ? 16.195 26.066 17.923 1.00 33.91 324 GLY A CA 1
ATOM 2574 C C . GLY A 1 324 ? 16.961 24.751 17.851 1.00 33.91 324 GLY A C 1
ATOM 2575 O O . GLY A 1 324 ? 16.436 23.754 17.368 1.00 33.91 324 GLY A O 1
ATOM 2576 N N . SER A 1 325 ? 18.212 24.752 18.301 1.00 34.75 325 SER A N 1
ATOM 2577 C CA . SER A 1 325 ? 19.022 23.549 18.484 1.00 34.75 325 SER A CA 1
ATOM 2578 C C . SER A 1 325 ? 18.492 22.748 19.676 1.00 34.75 325 SER A C 1
ATOM 2580 O O . SER A 1 325 ? 18.620 23.200 20.815 1.00 34.75 325 SER A O 1
ATOM 2582 N N . TYR A 1 326 ? 17.914 21.572 19.429 1.00 34.59 326 TYR A N 1
ATOM 2583 C CA . TYR A 1 326 ? 17.570 20.614 20.480 1.00 34.59 326 TYR A CA 1
ATOM 2584 C C . TYR A 1 326 ? 18.684 19.574 20.621 1.00 34.59 326 TYR A C 1
ATOM 2586 O O . TYR A 1 326 ? 18.933 18.778 19.718 1.00 34.59 326 TYR A O 1
ATOM 2594 N N . SER A 1 327 ? 19.351 19.593 21.775 1.00 33.59 327 SER A N 1
ATOM 2595 C CA . SER A 1 327 ? 20.213 18.509 22.243 1.00 33.59 327 SER A CA 1
ATOM 2596 C C . SER A 1 327 ? 19.338 17.409 22.844 1.00 33.59 327 SER A C 1
ATOM 2598 O O . SER A 1 327 ? 18.570 17.670 23.770 1.00 33.59 327 SER A O 1
ATOM 2600 N N . ALA A 1 328 ? 19.451 16.189 22.322 1.00 33.62 328 ALA A N 1
ATOM 2601 C CA . ALA A 1 328 ? 18.761 15.019 22.856 1.00 33.62 328 ALA A CA 1
ATOM 2602 C C . ALA A 1 328 ? 19.374 14.583 24.206 1.00 33.62 328 ALA A C 1
ATOM 2604 O O . ALA A 1 328 ? 20.604 14.526 24.315 1.00 33.62 328 ALA A O 1
ATOM 2605 N N . PRO A 1 329 ? 18.567 14.256 25.231 1.00 36.69 329 PRO A N 1
ATOM 2606 C CA . PRO A 1 329 ? 19.065 13.620 26.442 1.00 36.69 329 PRO A CA 1
ATOM 2607 C C . PRO A 1 329 ? 19.332 12.126 26.202 1.00 36.69 329 PRO A C 1
ATOM 2609 O O . PRO A 1 329 ? 18.610 11.448 25.474 1.00 36.69 329 PRO A O 1
ATOM 26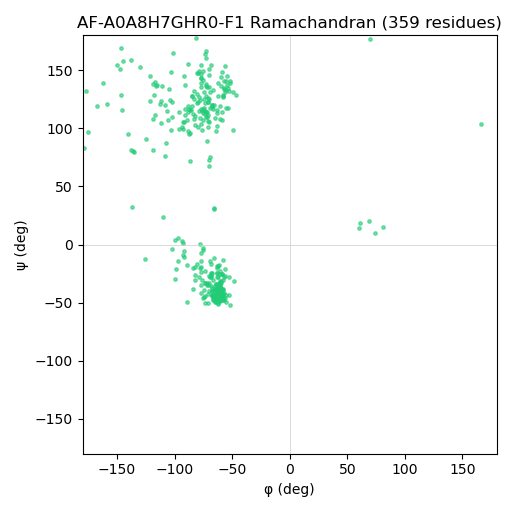12 N N . ALA A 1 330 ? 20.395 11.617 26.824 1.00 37.78 330 ALA A N 1
ATOM 2613 C CA . ALA A 1 330 ? 20.763 10.208 26.798 1.00 37.78 330 ALA A CA 1
ATOM 2614 C C . ALA A 1 330 ? 19.806 9.390 27.682 1.00 37.78 330 ALA A C 1
ATOM 2616 O O . ALA A 1 330 ? 19.823 9.525 28.905 1.00 37.78 330 ALA A O 1
ATOM 2617 N N . GLU A 1 331 ? 18.990 8.529 27.074 1.00 38.88 331 GLU A N 1
ATOM 2618 C CA . GLU A 1 331 ? 18.155 7.574 27.803 1.00 38.88 331 GLU A CA 1
ATOM 2619 C C . GLU A 1 331 ? 18.885 6.238 28.001 1.00 38.88 331 GLU A C 1
ATOM 2621 O O . GLU A 1 331 ? 19.199 5.511 27.058 1.00 38.88 331 GLU A O 1
ATOM 2626 N N . ASN A 1 332 ? 19.127 5.906 29.272 1.00 39.22 332 ASN A N 1
ATOM 2627 C CA . ASN A 1 332 ? 19.481 4.567 29.732 1.00 39.22 332 ASN A CA 1
ATOM 2628 C C . ASN A 1 332 ? 18.249 3.656 29.613 1.00 39.22 332 ASN A C 1
ATOM 2630 O O . ASN A 1 332 ? 17.361 3.690 30.463 1.00 39.22 332 ASN A O 1
ATOM 2634 N N . SER A 1 333 ? 18.205 2.826 28.570 1.00 35.03 333 SER A N 1
ATOM 2635 C CA . SER A 1 333 ? 17.172 1.802 28.391 1.00 35.03 333 SER A CA 1
ATOM 2636 C C . SER A 1 333 ? 17.644 0.460 28.959 1.00 35.03 333 SER A C 1
ATOM 2638 O O . SER A 1 333 ? 18.427 -0.264 28.341 1.00 35.03 333 SER A O 1
ATOM 2640 N N . THR A 1 334 ? 17.175 0.125 30.160 1.00 34.97 334 THR A N 1
ATOM 2641 C CA . THR A 1 334 ? 17.325 -1.209 30.756 1.00 34.97 334 THR A CA 1
ATOM 2642 C C . THR A 1 334 ? 16.231 -2.117 30.187 1.00 34.97 334 THR A C 1
ATOM 2644 O O . THR A 1 334 ? 15.065 -2.013 30.565 1.00 34.97 334 THR A O 1
ATOM 2647 N N . TYR A 1 335 ? 16.586 -2.991 29.244 1.00 39.22 335 TYR A N 1
ATOM 2648 C CA . TYR A 1 335 ? 15.664 -3.962 28.650 1.00 39.22 335 TYR A CA 1
ATOM 2649 C C . TYR A 1 335 ? 15.351 -5.102 29.630 1.00 39.22 335 TYR A C 1
ATOM 2651 O O . TYR A 1 335 ? 16.246 -5.837 30.045 1.00 39.22 335 TYR A O 1
ATOM 2659 N N . TYR A 1 336 ? 14.068 -5.294 29.943 1.00 32.03 336 TYR A N 1
ATOM 2660 C CA . TYR A 1 336 ? 13.557 -6.553 30.484 1.00 32.03 336 TYR A CA 1
ATOM 2661 C C . TYR A 1 336 ? 13.260 -7.511 29.325 1.00 32.03 336 TYR A C 1
ATOM 2663 O O . TYR A 1 336 ? 12.347 -7.284 28.531 1.00 32.03 336 TYR A O 1
ATOM 2671 N N . SER A 1 337 ? 14.035 -8.589 29.231 1.00 31.78 337 SER A N 1
ATOM 2672 C CA . SER A 1 337 ? 13.771 -9.714 28.333 1.00 31.78 337 SER A CA 1
ATOM 2673 C C . SER A 1 337 ? 12.590 -10.530 28.867 1.00 31.78 337 SER A C 1
ATOM 2675 O O . SER A 1 337 ? 12.696 -11.146 29.926 1.00 31.78 337 SER A O 1
ATOM 2677 N N . LEU A 1 338 ? 11.471 -10.550 28.140 1.00 38.56 338 LEU A N 1
ATOM 2678 C CA . LEU A 1 338 ? 10.376 -11.497 28.373 1.00 38.56 338 LEU A CA 1
ATOM 2679 C C . LEU A 1 338 ? 10.564 -12.752 27.500 1.00 38.56 338 LEU A C 1
ATOM 2681 O O . LEU A 1 338 ? 11.047 -12.636 26.370 1.00 38.56 338 LEU A O 1
ATOM 2685 N N . PRO A 1 339 ? 10.192 -13.946 27.998 1.00 33.03 339 PRO A N 1
ATOM 2686 C CA . PRO A 1 339 ? 10.375 -15.197 27.277 1.00 33.03 339 PRO A CA 1
ATOM 2687 C C . PRO A 1 339 ? 9.386 -15.329 26.113 1.00 33.03 339 PRO A C 1
ATOM 2689 O O . PRO A 1 339 ? 8.198 -15.029 26.225 1.00 33.03 339 PRO A O 1
ATOM 2692 N N . THR A 1 340 ? 9.904 -15.811 24.987 1.00 36.09 340 THR A N 1
ATOM 2693 C CA . THR A 1 340 ? 9.152 -16.185 23.789 1.00 36.09 340 THR A CA 1
ATOM 2694 C C . THR A 1 340 ? 8.337 -17.445 24.079 1.00 36.09 340 THR A C 1
ATOM 2696 O O . THR A 1 340 ? 8.894 -18.537 24.148 1.00 36.09 340 THR A O 1
ATOM 2699 N N . VAL A 1 341 ? 7.022 -17.305 24.252 1.00 33.94 341 VAL A N 1
ATOM 2700 C CA . VAL A 1 341 ? 6.097 -18.446 24.235 1.00 33.94 341 VAL A CA 1
ATOM 2701 C C . VAL A 1 341 ? 5.610 -18.623 22.800 1.00 33.94 341 VAL A C 1
ATOM 2703 O O . VAL A 1 341 ? 4.932 -17.761 22.244 1.00 33.94 341 VAL A O 1
ATOM 2706 N N . LEU A 1 342 ? 6.043 -19.725 22.193 1.00 44.97 342 LEU A N 1
ATOM 2707 C CA . LEU A 1 342 ? 5.502 -20.283 20.960 1.00 44.97 342 LEU A CA 1
ATOM 2708 C C . LEU A 1 342 ? 4.122 -20.873 21.258 1.00 44.97 342 LEU A C 1
ATOM 2710 O O . LEU A 1 342 ? 4.040 -21.772 22.082 1.00 44.97 342 LEU A O 1
ATOM 2714 N N . GLU A 1 343 ? 3.085 -20.411 20.566 1.00 34.84 343 GLU A N 1
ATOM 2715 C CA . GLU A 1 343 ? 1.823 -21.130 20.339 1.00 34.84 343 GLU A CA 1
ATOM 2716 C C . GLU A 1 343 ? 1.069 -20.364 19.238 1.00 34.84 343 GLU A C 1
ATOM 2718 O O . GLU A 1 343 ? 0.809 -19.169 19.348 1.00 34.84 343 GLU A O 1
ATOM 2723 N N . THR A 1 344 ? 0.774 -20.967 18.089 1.00 32.94 344 THR A N 1
ATOM 2724 C CA . THR A 1 344 ? -0.490 -21.698 17.980 1.00 32.94 344 THR A CA 1
ATOM 2725 C C . THR A 1 344 ? -0.452 -22.726 16.853 1.00 32.94 344 THR A C 1
ATOM 2727 O O . THR A 1 344 ? -0.271 -22.413 15.677 1.00 32.94 344 THR A O 1
ATOM 2730 N N . THR A 1 345 ? -0.670 -23.970 17.258 1.00 34.91 345 THR A N 1
ATOM 2731 C CA . THR A 1 345 ? -1.017 -25.127 16.442 1.00 34.91 345 THR A CA 1
ATOM 2732 C C . THR A 1 345 ? -2.442 -24.949 15.914 1.00 34.91 345 THR A C 1
ATOM 2734 O O . THR A 1 345 ? -3.376 -24.737 16.688 1.00 34.91 345 THR A O 1
ATOM 2737 N N . PHE A 1 346 ? -2.617 -25.032 14.599 1.00 33.59 346 PHE A N 1
ATOM 2738 C CA . PHE A 1 346 ? -3.920 -25.039 13.936 1.00 33.59 346 PHE A CA 1
ATOM 2739 C C . PHE A 1 346 ? -4.549 -26.431 14.135 1.00 33.59 346 PHE A C 1
ATOM 2741 O O . PHE A 1 346 ? -4.005 -27.422 13.654 1.00 33.59 346 PHE A O 1
ATOM 2748 N N . CYS A 1 347 ? -5.646 -26.529 14.891 1.00 34.44 347 CYS A N 1
ATOM 2749 C CA . CYS A 1 347 ? -6.410 -27.772 15.034 1.00 34.44 347 CYS A CA 1
ATOM 2750 C C . CYS A 1 347 ? -7.433 -27.892 13.898 1.00 34.44 347 CYS A C 1
ATOM 2752 O O . CYS A 1 347 ? -8.378 -27.107 13.820 1.00 34.44 347 CYS A O 1
ATOM 2754 N N . GLU A 1 348 ? -7.259 -28.908 13.055 1.00 36.66 348 GLU A N 1
ATOM 2755 C CA . GLU A 1 348 ? -8.301 -29.458 12.190 1.00 36.66 348 GLU A CA 1
ATOM 2756 C C . GLU A 1 348 ? -9.380 -30.139 13.045 1.00 36.66 348 GLU A C 1
ATOM 2758 O O . GLU A 1 348 ? -9.120 -31.130 13.724 1.00 36.66 348 GLU A O 1
ATOM 2763 N N . LEU A 1 349 ? -10.613 -29.641 12.972 1.00 34.41 349 LEU A N 1
ATOM 2764 C CA . LEU A 1 349 ? -11.815 -30.384 13.350 1.00 34.41 349 LEU A CA 1
ATOM 2765 C C . LEU A 1 349 ? -12.892 -30.141 12.288 1.00 34.41 349 LEU A C 1
ATOM 2767 O O . LEU A 1 349 ? -13.795 -29.329 12.462 1.00 34.41 349 LEU A O 1
ATOM 2771 N N . ALA A 1 350 ? -12.790 -30.867 11.175 1.00 35.50 350 ALA A N 1
ATOM 2772 C CA . ALA A 1 350 ? -13.894 -31.073 10.244 1.00 35.50 350 ALA A CA 1
ATOM 2773 C C . ALA A 1 350 ? -14.384 -32.522 10.390 1.00 35.50 350 ALA A C 1
ATOM 2775 O O . ALA A 1 350 ? -13.924 -33.435 9.707 1.00 35.50 350 ALA A O 1
ATOM 2776 N N . GLY A 1 351 ? -15.308 -32.741 11.326 1.00 32.38 351 GLY A N 1
ATOM 2777 C CA . GLY A 1 351 ? -16.069 -33.983 11.418 1.00 32.38 351 GLY A CA 1
ATOM 2778 C C . GLY A 1 351 ? -17.161 -34.004 10.351 1.00 32.38 351 GLY A C 1
ATOM 2779 O O . GLY A 1 351 ? -18.183 -33.342 10.506 1.00 32.38 351 GLY A O 1
ATOM 2780 N N . SER A 1 352 ? -16.952 -34.763 9.275 1.00 34.94 352 SER A N 1
ATOM 2781 C CA . SER A 1 352 ? -18.017 -35.132 8.334 1.00 34.94 352 SER A CA 1
ATOM 2782 C C . SER A 1 352 ? -18.758 -36.372 8.849 1.00 34.94 352 SER A C 1
ATOM 2784 O O . SER A 1 352 ? -18.104 -37.378 9.133 1.00 34.94 352 SER A O 1
ATOM 2786 N N . PRO A 1 353 ? -20.099 -36.367 8.952 1.00 43.97 353 PRO A N 1
ATOM 2787 C CA . PRO A 1 353 ? -20.851 -37.582 9.226 1.00 43.97 353 PRO A CA 1
ATOM 2788 C C . PRO A 1 353 ? -20.962 -38.433 7.952 1.00 43.97 353 PRO A C 1
ATOM 2790 O O . PRO A 1 353 ? -21.565 -38.034 6.956 1.00 43.97 353 PRO A O 1
ATOM 2793 N N . VAL A 1 354 ? -20.380 -39.631 8.001 1.00 44.97 354 VAL A N 1
ATOM 2794 C CA . VAL A 1 354 ? -20.562 -40.687 7.000 1.00 44.97 354 VAL A CA 1
ATOM 2795 C C . VAL A 1 354 ? -21.974 -41.259 7.153 1.00 44.97 354 VAL A C 1
ATOM 2797 O O . VAL A 1 354 ? -22.273 -41.945 8.129 1.00 44.97 354 VAL A O 1
ATOM 2800 N N . PHE A 1 355 ? -22.847 -40.992 6.181 1.00 44.41 355 PHE A N 1
ATOM 2801 C CA . PHE A 1 355 ? -24.094 -41.735 6.009 1.00 44.41 355 PHE A CA 1
ATOM 2802 C C . PHE A 1 355 ? -23.770 -43.129 5.457 1.00 44.41 355 PHE A C 1
ATOM 2804 O O . PHE A 1 355 ? -23.352 -43.279 4.310 1.00 44.41 355 PHE A O 1
ATOM 2811 N N . GLY A 1 356 ? -23.954 -44.154 6.290 1.00 40.94 356 GLY A N 1
ATOM 2812 C CA . GLY A 1 356 ? -23.918 -45.551 5.875 1.00 40.94 356 GLY A CA 1
ATOM 2813 C C . GLY A 1 356 ? -25.194 -45.926 5.123 1.00 40.94 356 GLY A C 1
ATOM 2814 O O . GLY A 1 356 ? -26.282 -45.918 5.695 1.00 40.94 356 GLY A O 1
ATOM 2815 N N . LEU A 1 357 ? -25.054 -46.282 3.847 1.00 47.69 357 LEU A N 1
ATOM 2816 C CA . LEU A 1 357 ? -26.074 -46.998 3.086 1.00 47.69 357 LEU A CA 1
ATOM 2817 C C . LEU A 1 357 ? -25.943 -48.495 3.393 1.00 47.69 357 LEU A C 1
ATOM 2819 O O . LEU A 1 357 ? -25.003 -49.148 2.944 1.00 47.69 357 LEU A O 1
ATOM 2823 N N . PHE A 1 358 ? -26.895 -49.039 4.149 1.00 48.31 358 PHE A N 1
ATOM 2824 C CA . PHE A 1 358 ? -27.176 -50.472 4.134 1.00 48.31 358 PHE A CA 1
ATOM 2825 C C . PHE A 1 358 ? -27.913 -50.796 2.831 1.00 48.31 358 PHE A C 1
ATOM 2827 O O . PHE A 1 358 ? -29.018 -50.307 2.608 1.00 48.31 358 PHE A O 1
ATOM 2834 N N . SER A 1 359 ? -27.304 -51.625 1.984 1.00 43.47 359 SER A N 1
ATOM 2835 C CA . SER A 1 359 ? -27.999 -52.313 0.897 1.00 43.47 359 SER A CA 1
ATOM 2836 C C . SER A 1 359 ? -28.238 -53.755 1.330 1.00 43.47 359 SER A C 1
ATOM 2838 O O . SER A 1 359 ? -27.298 -54.461 1.693 1.00 43.47 359 SER A O 1
ATOM 2840 N N . SER A 1 360 ? -29.500 -54.168 1.330 1.00 52.56 360 SER A N 1
ATOM 2841 C CA . SER A 1 360 ? -29.916 -55.557 1.481 1.00 52.56 360 SER A CA 1
ATOM 2842 C C . SER A 1 360 ? -29.968 -56.206 0.100 1.00 52.56 360 SER A C 1
ATOM 2844 O O . SER A 1 360 ? -30.723 -55.741 -0.753 1.00 52.56 360 SER A O 1
ATOM 2846 N N . ASN A 1 361 ? -29.162 -57.249 -0.108 1.00 46.38 361 ASN A N 1
ATOM 2847 C CA . ASN A 1 361 ? -29.509 -58.474 -0.839 1.00 46.38 361 ASN A CA 1
ATOM 2848 C C . ASN A 1 361 ? -28.402 -59.512 -0.676 1.00 46.38 361 ASN A C 1
ATOM 2850 O O . ASN A 1 361 ? -27.235 -59.165 -0.966 1.00 46.38 361 ASN A O 1
#